Protein AF-A0A0D8XVH2-F1 (afdb_monomer)

Solvent-accessible surface area (backbone atoms only — not comparable to full-atom values): 13616 Å² total; per-residue (Å²): 133,89,81,81,90,78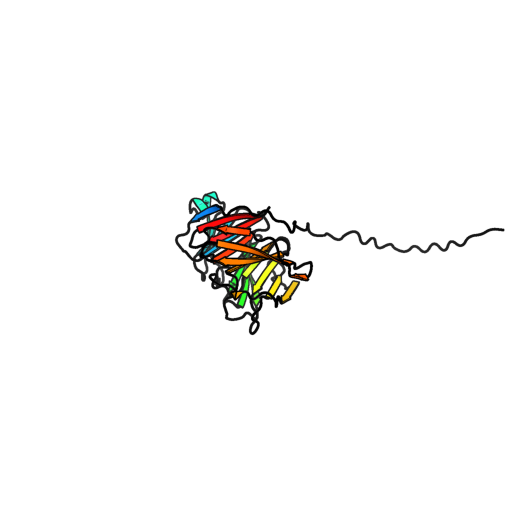,84,85,74,84,72,80,74,76,75,83,69,80,83,70,79,70,84,75,63,68,89,77,62,54,68,51,74,76,40,80,47,32,75,47,95,48,52,42,22,21,40,28,37,50,54,68,29,36,39,31,36,62,42,45,60,44,42,57,35,42,28,15,74,32,62,68,30,38,52,68,69,47,66,76,46,77,45,77,52,99,60,46,34,30,20,17,33,43,31,40,56,90,68,26,42,33,34,20,34,90,37,36,27,43,36,26,37,32,74,86,80,68,49,75,36,77,38,82,57,65,42,24,96,57,56,32,29,40,77,22,67,13,20,34,37,36,39,39,33,78,86,38,33,33,42,36,31,25,36,57,96,50,78,27,34,28,44,33,38,25,43,72,65,74,54,47,78,74,48,75,46,82,41,77,90,39,52,39,69,77,20,29,46,54,43,42,53,69,59,29,37,27,43,27,33,68,47,98,50,24,32,40,39,26,37,43,32,32,70,83,76,72,38,83,45,86,42,75,77,46,76,43,74,82,44,69,56,46,21,21,57,35,42,20,60,77,60,35,34,34,26,30,18,32,62,19,36,31,28,41,25,49,55,87

Sequence (260 aa):
MKGANSSVNTLLRVDISSKTFALRCSIEVMLSDPKPIGIRPNTIGAAMRDGPVYYLTEFNLGYSIIMFPSIRSLNHSEPKSLITLPYPFHGTDNTVYNGTIYYSYSGNTVIAFDMNTGDTKEMQLNASTTPLFNNSNSFVDVQADEHGIWVLYRRQAEEFLTARRVQPFSLKVLSTWSLSAIQPNLFCNALIRCGLLYMVKCDDKKVILSAAYDFYAHKYINGKKTEWEGINDLSNVQYDPRSKIITIFDSGVVYMVSAA

pLDDT: mean 90.04, std 17.71, range [28.58, 98.81]

Structure (mmCIF, N/CA/C/O backbone):
data_AF-A0A0D8XVH2-F1
#
_entry.id   AF-A0A0D8XVH2-F1
#
loop_
_atom_site.group_PDB
_atom_site.id
_atom_site.type_symbol
_atom_site.label_atom_id
_atom_site.label_alt_id
_atom_site.label_comp_id
_atom_site.label_asym_id
_atom_site.label_entity_id
_atom_site.label_seq_id
_atom_site.pdbx_PDB_ins_code
_atom_site.Cartn_x
_atom_site.Cartn_y
_atom_site.Cartn_z
_atom_site.occupancy
_atom_site.B_iso_or_equiv
_atom_site.auth_seq_id
_atom_site.auth_comp_id
_atom_site.auth_asym_id
_atom_site.auth_atom_id
_atom_site.pdbx_PDB_model_num
ATOM 1 N N . MET A 1 1 ? -33.310 -67.688 28.820 1.00 33.81 1 MET A N 1
ATOM 2 C CA . MET A 1 1 ? -32.047 -67.772 28.056 1.00 33.81 1 MET A CA 1
ATOM 3 C C . MET A 1 1 ? -32.181 -66.878 26.837 1.00 33.81 1 MET A C 1
ATOM 5 O O . MET A 1 1 ? -33.190 -67.029 26.175 1.00 33.81 1 MET A O 1
ATOM 9 N N . LYS A 1 2 ? -31.185 -66.001 26.608 1.00 33.91 2 LYS A N 1
ATOM 10 C CA . LYS A 1 2 ? -30.703 -65.430 25.324 1.00 33.91 2 LYS A CA 1
ATOM 11 C C . LYS A 1 2 ? -31.760 -64.871 24.338 1.00 33.91 2 LYS A C 1
ATOM 13 O O . LYS A 1 2 ? -32.648 -65.588 23.928 1.00 33.91 2 LYS A O 1
ATOM 18 N N . GLY A 1 3 ? -31.685 -63.651 23.817 1.00 31.09 3 GLY A N 1
ATOM 19 C CA . GLY A 1 3 ? -30.642 -62.634 23.838 1.00 31.09 3 GLY A CA 1
ATOM 20 C C . GLY A 1 3 ? -30.875 -61.620 22.702 1.00 31.09 3 GLY A C 1
ATOM 21 O O . GLY A 1 3 ? -31.466 -61.963 21.688 1.00 31.09 3 GLY A O 1
ATOM 22 N N . ALA A 1 4 ? -30.371 -60.403 22.922 1.00 34.75 4 ALA A N 1
ATOM 23 C CA . ALA A 1 4 ? -29.875 -59.413 21.957 1.00 34.75 4 ALA A CA 1
ATOM 24 C C . ALA A 1 4 ? -30.785 -58.850 20.836 1.00 34.75 4 ALA A C 1
ATOM 26 O O . ALA A 1 4 ? -30.973 -59.435 19.776 1.00 34.75 4 ALA A O 1
ATOM 27 N N . ASN A 1 5 ? -31.165 -57.586 21.056 1.00 36.50 5 ASN A N 1
ATOM 28 C CA . ASN A 1 5 ? -31.273 -56.511 20.063 1.00 36.50 5 ASN A CA 1
ATOM 29 C C . ASN A 1 5 ? -30.069 -56.453 19.100 1.00 36.50 5 ASN A C 1
ATOM 31 O O . ASN A 1 5 ? -28.929 -56.422 19.565 1.00 36.50 5 ASN A O 1
ATOM 35 N N . SER A 1 6 ? -30.324 -56.226 17.807 1.00 35.50 6 SER A N 1
ATOM 36 C CA . SER A 1 6 ? -29.477 -55.365 16.960 1.00 35.50 6 SER A CA 1
ATOM 37 C C . SER A 1 6 ? -30.234 -54.861 15.722 1.00 35.50 6 SER A C 1
ATOM 39 O O . SER A 1 6 ? -30.127 -55.375 14.613 1.00 35.50 6 SER A O 1
ATOM 41 N N . SER A 1 7 ? -30.996 -53.783 15.900 1.00 37.72 7 SER A N 1
ATOM 42 C CA . SER A 1 7 ? -31.386 -52.897 14.803 1.00 37.72 7 SER A CA 1
ATOM 43 C C . SER A 1 7 ? -30.136 -52.179 14.283 1.00 37.72 7 SER A C 1
ATOM 45 O O . SER A 1 7 ? -29.574 -51.323 14.972 1.00 37.72 7 SER A O 1
ATOM 47 N N . VAL A 1 8 ? -29.681 -52.547 13.085 1.00 36.44 8 VAL A N 1
ATOM 48 C CA . VAL A 1 8 ? -28.595 -51.866 12.371 1.00 36.44 8 VAL A CA 1
ATOM 49 C C . VAL A 1 8 ? -29.118 -50.509 11.909 1.00 36.44 8 VAL A C 1
ATOM 51 O O . VAL A 1 8 ? -29.822 -50.396 10.911 1.00 36.44 8 VAL A O 1
ATOM 54 N N . ASN A 1 9 ? -28.810 -49.478 12.691 1.00 34.16 9 ASN A N 1
ATOM 55 C CA . ASN A 1 9 ? -29.062 -48.089 12.349 1.00 34.16 9 ASN A CA 1
ATOM 56 C C . ASN A 1 9 ? -27.804 -47.571 11.640 1.00 34.16 9 ASN A C 1
ATOM 58 O O . ASN A 1 9 ? -26.819 -47.214 12.289 1.00 34.16 9 ASN A O 1
ATOM 62 N N . THR A 1 10 ? -27.793 -47.602 10.307 1.00 35.59 10 THR A N 1
ATOM 63 C CA . THR A 1 10 ? -26.682 -47.064 9.513 1.00 35.59 10 THR A CA 1
ATOM 64 C C . THR A 1 10 ? -26.774 -45.541 9.521 1.00 35.59 10 THR A C 1
ATOM 66 O O . THR A 1 10 ? -27.298 -44.915 8.604 1.00 35.59 10 THR A O 1
ATOM 69 N N . LEU A 1 11 ? -26.279 -44.938 10.603 1.00 36.41 11 LEU A N 1
ATOM 70 C CA . LEU A 1 11 ? -25.945 -43.522 10.657 1.00 36.41 11 LEU A CA 1
ATOM 71 C C . LEU A 1 11 ? -24.881 -43.256 9.588 1.00 36.41 11 LEU A C 1
ATOM 73 O O . LEU A 1 11 ? -23.729 -43.669 9.732 1.00 36.41 11 LEU A O 1
ATOM 77 N N . LEU A 1 12 ? -25.272 -42.555 8.524 1.00 32.50 12 LEU A N 1
ATOM 78 C CA . LEU A 1 12 ? -24.351 -41.826 7.659 1.00 32.50 12 LEU A CA 1
ATOM 79 C C . LEU A 1 12 ? -23.576 -40.843 8.544 1.00 32.50 12 LEU A C 1
ATOM 81 O O . LEU A 1 12 ? -24.034 -39.738 8.833 1.00 32.50 12 LEU A O 1
ATOM 85 N N . ARG A 1 13 ? -22.402 -41.271 9.016 1.00 31.92 13 ARG A N 1
ATOM 86 C CA . ARG A 1 13 ? -21.381 -40.368 9.531 1.00 31.92 13 ARG A CA 1
ATOM 87 C C . ARG A 1 13 ? -20.936 -39.514 8.35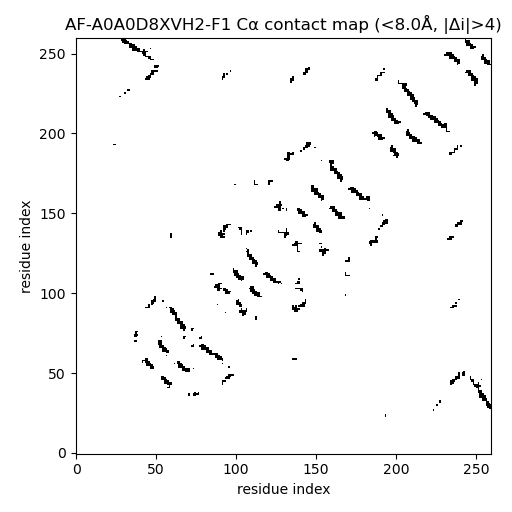5 1.00 31.92 13 ARG A C 1
ATOM 89 O O . ARG A 1 13 ? -20.167 -39.955 7.508 1.00 31.92 13 ARG A O 1
ATOM 96 N N . VAL A 1 14 ? -21.456 -38.295 8.293 1.00 31.58 14 VAL A N 1
ATOM 97 C CA . VAL A 1 14 ? -20.787 -37.223 7.567 1.00 31.58 14 VAL A CA 1
ATOM 98 C C . VAL A 1 14 ? -19.506 -36.957 8.348 1.00 31.58 14 VAL A C 1
ATOM 100 O O . VAL A 1 14 ? -19.521 -36.251 9.354 1.00 31.58 14 VAL A O 1
ATOM 103 N N . ASP A 1 15 ? -18.412 -37.589 7.927 1.00 28.58 15 ASP A N 1
ATOM 104 C CA . ASP A 1 15 ? -17.080 -37.173 8.338 1.00 28.58 15 ASP A CA 1
ATOM 105 C C . ASP A 1 15 ? -16.909 -35.726 7.881 1.00 28.58 15 ASP A C 1
ATOM 107 O O . ASP A 1 15 ? -16.732 -35.430 6.696 1.00 28.58 15 ASP A O 1
ATOM 111 N N . ILE A 1 16 ? -16.976 -34.800 8.837 1.00 37.75 16 ILE A N 1
ATOM 112 C CA . ILE A 1 16 ? -16.500 -33.431 8.662 1.00 37.75 16 ILE A CA 1
ATOM 113 C C . ILE A 1 16 ? -14.969 -33.514 8.663 1.00 37.75 16 ILE A C 1
ATOM 115 O O . ILE A 1 16 ? -14.284 -33.132 9.608 1.00 37.75 16 ILE A O 1
ATOM 119 N N . SER A 1 17 ? -14.430 -34.083 7.588 1.00 32.88 17 SER A N 1
ATOM 120 C CA . SER A 1 17 ? -13.036 -33.954 7.208 1.00 32.88 17 SER A CA 1
ATOM 121 C C . SER A 1 17 ? -12.786 -32.476 6.909 1.00 32.88 17 SER A C 1
ATOM 123 O O . SER A 1 17 ? -13.303 -31.922 5.938 1.00 32.88 17 SER A O 1
ATOM 125 N N . SER A 1 18 ? -12.075 -31.834 7.837 1.00 37.69 18 SER A N 1
ATOM 126 C CA . SER A 1 18 ? -11.263 -30.624 7.681 1.00 37.69 18 SER A CA 1
ATOM 127 C C . SER A 1 18 ? -11.239 -30.044 6.258 1.00 37.69 18 SER A C 1
ATOM 129 O O . SER A 1 18 ? -10.324 -30.308 5.475 1.00 37.69 18 SER A O 1
ATOM 131 N N . LYS A 1 19 ? -12.220 -29.199 5.927 1.00 36.28 19 LYS A N 1
ATOM 132 C CA . LYS A 1 19 ? -12.123 -28.312 4.765 1.00 36.28 19 LYS A CA 1
ATOM 133 C C . LYS A 1 19 ? -11.122 -27.211 5.107 1.00 36.28 19 LYS A C 1
ATOM 135 O O . LYS A 1 19 ? -11.470 -26.221 5.736 1.00 36.28 19 LYS A O 1
ATOM 140 N N . THR A 1 20 ? -9.868 -27.483 4.756 1.00 38.19 20 THR A N 1
ATOM 141 C CA . THR A 1 20 ? -8.828 -26.516 4.385 1.00 38.19 20 THR A CA 1
ATOM 142 C C . THR A 1 20 ? -8.781 -25.262 5.260 1.00 38.19 20 THR A C 1
ATOM 144 O O . THR A 1 20 ? -9.220 -24.182 4.870 1.00 38.19 20 THR A O 1
ATOM 147 N N . PHE A 1 21 ? -8.157 -25.380 6.434 1.00 39.91 21 PHE A N 1
ATOM 148 C CA . PHE A 1 21 ? -7.451 -24.225 6.979 1.00 39.91 21 PHE A CA 1
ATOM 149 C C . PHE A 1 21 ? -6.403 -23.844 5.929 1.00 39.91 21 PHE A C 1
ATOM 151 O O . PHE A 1 21 ? -5.447 -24.591 5.717 1.00 39.91 21 PHE A O 1
ATOM 158 N N . ALA A 1 22 ? -6.600 -22.719 5.236 1.00 46.06 22 ALA A N 1
ATOM 159 C CA . ALA A 1 22 ? -5.488 -22.024 4.599 1.00 46.06 22 ALA A CA 1
ATOM 160 C C . ALA A 1 22 ? -4.351 -21.984 5.628 1.00 46.06 22 ALA A C 1
ATOM 162 O O . ALA A 1 22 ? -4.632 -21.710 6.799 1.00 46.06 22 ALA A O 1
ATOM 163 N N . LEU A 1 23 ? -3.128 -22.363 5.234 1.00 49.25 23 LEU A N 1
ATOM 164 C CA . LEU A 1 23 ? -1.967 -22.365 6.127 1.00 49.25 23 LEU A CA 1
ATOM 165 C C . LEU A 1 23 ? -1.968 -21.043 6.904 1.00 49.25 23 LEU A C 1
ATOM 167 O O . LEU A 1 23 ? -1.702 -19.988 6.329 1.00 49.25 23 LEU A O 1
ATOM 171 N N . ARG A 1 24 ? -2.326 -21.086 8.192 1.00 56.81 24 ARG A N 1
ATOM 172 C CA . ARG A 1 24 ? -2.260 -19.899 9.036 1.00 56.81 24 ARG A CA 1
ATOM 173 C C . ARG A 1 24 ? -0.785 -19.563 9.145 1.00 56.81 24 ARG A C 1
ATOM 175 O O . ARG A 1 24 ? -0.014 -20.376 9.653 1.00 56.81 24 ARG A O 1
ATOM 182 N N . CYS A 1 25 ? -0.385 -18.402 8.641 1.00 67.25 25 CYS A N 1
ATOM 183 C CA . CYS A 1 25 ? 0.941 -17.900 8.952 1.00 67.25 25 CYS A CA 1
ATOM 184 C C . CYS A 1 25 ? 1.059 -17.742 10.467 1.00 67.25 25 CYS A C 1
ATOM 186 O O . CYS A 1 25 ? 0.071 -17.456 11.149 1.00 67.25 25 CYS A O 1
ATOM 188 N N . SER A 1 26 ? 2.272 -17.910 10.985 1.00 67.50 26 SER A N 1
ATOM 189 C CA . SER A 1 26 ? 2.552 -17.588 12.379 1.00 67.50 26 SER A CA 1
ATOM 190 C C . SER A 1 26 ? 2.175 -16.129 12.667 1.00 67.50 26 SER A C 1
ATOM 192 O O . SER A 1 26 ? 2.455 -15.237 11.861 1.00 67.50 26 SER A O 1
ATOM 194 N N . ILE A 1 27 ? 1.532 -15.906 13.819 1.00 64.81 27 ILE A N 1
ATOM 195 C CA . ILE A 1 27 ? 1.267 -14.565 14.369 1.00 64.81 27 ILE A CA 1
ATOM 196 C C . ILE A 1 27 ? 2.598 -13.879 14.708 1.00 64.81 27 ILE A C 1
ATOM 198 O O . ILE A 1 27 ? 2.733 -12.661 14.585 1.00 64.81 27 ILE A O 1
ATOM 202 N N . GLU A 1 28 ? 3.597 -14.669 15.104 1.00 70.88 28 GLU A N 1
ATOM 203 C CA . GLU A 1 28 ? 4.971 -14.208 15.243 1.00 70.88 28 GLU A CA 1
ATOM 204 C C . GLU A 1 28 ? 5.633 -14.186 13.869 1.00 70.88 28 GLU A C 1
ATOM 206 O O . GLU A 1 28 ? 5.817 -15.230 13.242 1.00 70.88 28 GLU A O 1
ATOM 211 N N . VAL A 1 29 ? 5.976 -12.984 13.415 1.00 78.50 29 VAL A N 1
ATOM 212 C CA . VAL A 1 29 ? 6.723 -12.740 12.184 1.00 78.50 29 VAL A CA 1
ATOM 213 C C . VAL A 1 29 ? 8.057 -12.096 12.542 1.00 78.50 29 VAL A C 1
ATOM 215 O O . VAL A 1 29 ? 8.110 -11.162 13.350 1.00 78.50 29 VAL A O 1
ATOM 218 N N . MET A 1 30 ? 9.139 -12.603 11.958 1.00 83.81 30 MET A N 1
ATOM 219 C CA . MET A 1 30 ? 10.455 -11.986 12.058 1.00 83.81 30 MET A CA 1
ATOM 220 C C . MET A 1 30 ? 10.587 -11.007 10.894 1.00 83.81 30 MET A C 1
ATOM 222 O O . MET A 1 30 ? 10.742 -11.395 9.736 1.00 83.81 30 MET A O 1
ATOM 226 N N . LEU A 1 31 ? 10.490 -9.717 11.210 1.00 92.88 31 LEU A N 1
ATOM 227 C CA . LEU A 1 31 ? 10.713 -8.649 10.244 1.00 92.88 31 LEU A CA 1
ATOM 228 C C . LEU A 1 31 ? 12.185 -8.255 10.263 1.00 92.88 31 LEU A C 1
ATOM 230 O O . LEU A 1 31 ? 12.729 -7.974 11.330 1.00 92.88 31 LEU A O 1
ATOM 234 N N . SER A 1 32 ? 12.826 -8.245 9.095 1.00 94.81 32 SER A N 1
ATOM 235 C CA . SER A 1 32 ? 14.196 -7.738 8.977 1.00 94.81 32 SER A CA 1
ATOM 236 C C . SER A 1 32 ? 14.250 -6.214 9.106 1.00 94.81 32 SER A C 1
ATOM 238 O O . SER A 1 32 ? 13.230 -5.532 8.990 1.00 94.81 32 SER A O 1
ATOM 240 N N . ASP A 1 33 ? 15.458 -5.670 9.228 1.00 96.06 33 ASP A N 1
ATOM 241 C CA . ASP A 1 33 ? 15.667 -4.235 9.043 1.00 96.06 33 ASP A CA 1
ATOM 242 C C . ASP A 1 33 ? 15.388 -3.823 7.583 1.00 96.06 33 ASP A C 1
ATOM 244 O O . ASP A 1 33 ? 15.614 -4.634 6.665 1.00 96.06 33 ASP A O 1
ATOM 248 N N . PRO A 1 34 ? 14.911 -2.586 7.339 1.00 96.94 34 PRO A N 1
ATOM 249 C CA . PRO A 1 34 ? 14.711 -2.056 5.999 1.00 96.94 34 PRO A CA 1
ATOM 250 C C . PRO A 1 34 ? 16.036 -1.901 5.265 1.00 96.94 34 PRO A C 1
ATOM 252 O O . PRO A 1 34 ? 16.987 -1.301 5.763 1.00 96.94 34 PRO A O 1
ATOM 255 N N . LYS A 1 35 ? 16.092 -2.415 4.037 1.00 96.94 35 LYS A N 1
ATOM 256 C CA . LYS A 1 35 ? 17.249 -2.266 3.151 1.00 96.94 35 LYS A CA 1
ATOM 257 C C . LYS A 1 35 ? 16.878 -1.364 1.982 1.00 96.94 35 LYS A C 1
ATOM 259 O O . LYS A 1 35 ? 15.908 -1.698 1.303 1.00 96.94 35 LYS A O 1
ATOM 264 N N . PRO A 1 36 ? 17.611 -0.270 1.716 1.00 97.31 36 PRO A N 1
ATOM 265 C CA . PRO A 1 36 ? 17.357 0.554 0.542 1.00 97.31 36 PRO A CA 1
ATOM 266 C C . PRO A 1 36 ? 17.696 -0.236 -0.727 1.00 97.31 36 PRO A C 1
ATOM 268 O O . PRO A 1 36 ? 18.721 -0.916 -0.797 1.00 97.31 36 PRO A O 1
ATOM 271 N N . ILE A 1 37 ? 16.820 -0.163 -1.727 1.00 97.19 37 ILE A N 1
ATOM 272 C CA . ILE A 1 37 ? 16.925 -0.923 -2.983 1.00 97.19 37 ILE A CA 1
ATOM 273 C C . ILE A 1 37 ? 16.771 -0.069 -4.241 1.00 97.19 37 ILE A C 1
ATOM 275 O O . ILE A 1 37 ? 16.906 -0.582 -5.351 1.00 97.19 37 ILE A O 1
ATOM 279 N N . GLY A 1 38 ? 16.470 1.215 -4.082 1.00 96.44 38 GLY A N 1
ATOM 280 C CA . GLY A 1 38 ? 16.334 2.151 -5.184 1.00 96.44 38 GLY A CA 1
ATOM 281 C C . GLY A 1 38 ? 16.090 3.564 -4.680 1.00 96.44 38 GLY A C 1
ATOM 282 O O . GLY A 1 38 ? 15.607 3.761 -3.565 1.00 96.44 38 GLY A O 1
ATOM 283 N N . ILE A 1 39 ? 16.429 4.536 -5.520 1.00 96.56 39 ILE A N 1
ATOM 284 C CA . ILE A 1 39 ? 16.198 5.958 -5.275 1.00 96.56 39 ILE A CA 1
ATOM 285 C C . ILE A 1 39 ? 15.407 6.504 -6.458 1.00 96.56 39 ILE A C 1
ATOM 287 O O . ILE A 1 39 ? 15.707 6.207 -7.616 1.00 96.56 39 ILE A O 1
ATOM 291 N N . ARG A 1 40 ? 14.382 7.294 -6.158 1.00 96.12 40 ARG A N 1
ATOM 292 C CA . ARG A 1 40 ? 13.531 7.996 -7.109 1.00 96.12 40 ARG A CA 1
ATOM 293 C C . ARG A 1 40 ? 13.701 9.503 -6.935 1.00 96.12 40 ARG A C 1
ATOM 295 O O . ARG A 1 40 ? 13.891 9.967 -5.815 1.00 96.12 40 ARG A O 1
ATOM 302 N N . PRO A 1 41 ? 13.622 10.277 -8.029 1.00 94.25 41 PRO A N 1
ATOM 303 C CA . PRO A 1 41 ? 13.742 11.731 -7.962 1.00 94.25 41 PRO A CA 1
ATOM 304 C C . PRO A 1 41 ? 12.550 12.389 -7.253 1.00 94.25 41 PRO A C 1
ATOM 306 O O . PRO A 1 41 ? 12.681 13.493 -6.734 1.00 94.25 41 PRO A O 1
ATOM 309 N N . ASN A 1 42 ? 11.388 11.733 -7.247 1.00 95.00 42 ASN A N 1
ATOM 310 C CA . ASN A 1 42 ? 10.195 12.225 -6.577 1.00 95.00 42 ASN A CA 1
ATOM 311 C C . ASN A 1 42 ? 10.138 11.732 -5.131 1.00 95.00 42 ASN A C 1
ATOM 313 O O . ASN A 1 42 ? 10.286 10.536 -4.882 1.00 95.00 42 ASN A O 1
ATOM 317 N N . THR A 1 43 ? 9.881 12.644 -4.197 1.00 94.62 43 THR A N 1
ATOM 318 C CA . THR A 1 43 ? 9.795 12.338 -2.766 1.00 94.62 43 THR A CA 1
ATOM 319 C C . THR A 1 43 ? 8.462 11.710 -2.363 1.00 94.62 43 THR A C 1
ATOM 321 O O . THR A 1 43 ? 8.391 11.067 -1.321 1.00 94.62 43 THR A O 1
ATOM 324 N N . ILE A 1 44 ? 7.423 11.844 -3.192 1.00 94.94 44 ILE A N 1
ATOM 325 C CA . ILE A 1 44 ? 6.099 11.259 -2.972 1.00 94.94 44 ILE A CA 1
ATOM 326 C C . ILE A 1 44 ? 5.855 10.193 -4.034 1.00 94.94 44 ILE A C 1
ATOM 328 O O . ILE A 1 44 ? 5.995 10.446 -5.234 1.00 94.94 44 ILE A O 1
ATOM 332 N N . GLY A 1 45 ? 5.453 9.005 -3.601 1.00 96.25 45 GLY A N 1
ATOM 333 C CA . GLY A 1 45 ? 5.166 7.904 -4.504 1.00 96.25 45 GLY A CA 1
ATOM 334 C C . GLY A 1 45 ? 4.766 6.641 -3.765 1.00 96.25 45 GLY A C 1
ATOM 335 O O . GLY A 1 45 ? 4.521 6.643 -2.561 1.00 96.25 45 GLY A O 1
ATOM 336 N N . ALA A 1 46 ? 4.696 5.551 -4.511 1.00 97.50 46 ALA A N 1
ATOM 337 C CA . ALA A 1 46 ? 4.416 4.231 -3.975 1.00 97.50 46 ALA A CA 1
ATOM 338 C C . ALA A 1 46 ? 5.360 3.211 -4.589 1.00 97.50 46 ALA A C 1
ATOM 340 O O . ALA A 1 46 ? 5.781 3.359 -5.738 1.00 97.50 46 ALA A O 1
ATOM 341 N N . ALA A 1 47 ? 5.657 2.151 -3.844 1.00 97.56 47 ALA A N 1
ATOM 342 C CA . ALA A 1 47 ? 6.404 1.013 -4.348 1.00 97.56 47 ALA A CA 1
ATOM 343 C C . ALA A 1 47 ? 5.661 -0.273 -3.988 1.00 97.56 47 ALA A C 1
ATOM 345 O O . ALA A 1 47 ? 5.644 -0.722 -2.846 1.00 97.56 47 ALA A O 1
ATOM 346 N N . MET A 1 48 ? 5.055 -0.871 -5.005 1.00 97.44 48 MET A N 1
ATOM 347 C CA . MET A 1 48 ? 4.277 -2.100 -4.924 1.00 97.44 48 MET A CA 1
ATOM 348 C C . MET A 1 48 ? 5.061 -3.256 -5.542 1.00 97.44 48 MET A C 1
ATOM 350 O O . MET A 1 48 ? 6.011 -3.054 -6.310 1.00 97.44 48 MET A O 1
ATOM 354 N N . ARG A 1 49 ? 4.646 -4.488 -5.245 1.00 96.94 49 ARG A N 1
ATOM 355 C CA . ARG A 1 49 ? 5.341 -5.693 -5.696 1.00 96.94 49 ARG A CA 1
ATOM 356 C C . ARG A 1 49 ? 4.360 -6.819 -5.998 1.00 96.94 49 ARG A C 1
ATOM 358 O O . ARG A 1 49 ? 3.402 -7.007 -5.266 1.00 96.94 49 ARG A O 1
ATOM 365 N N . ASP A 1 50 ? 4.649 -7.582 -7.049 1.00 97.06 50 ASP A N 1
ATOM 366 C CA . ASP A 1 50 ? 3.945 -8.828 -7.381 1.00 97.06 50 ASP A CA 1
ATOM 367 C C . ASP A 1 50 ? 4.994 -9.893 -7.725 1.00 97.06 50 ASP A C 1
ATOM 369 O O . ASP A 1 50 ? 5.534 -9.943 -8.838 1.00 97.06 50 ASP A O 1
ATOM 373 N N . GLY A 1 51 ? 5.370 -10.704 -6.732 1.00 96.06 51 GLY A N 1
ATOM 374 C CA . GLY A 1 51 ? 6.482 -11.641 -6.868 1.00 96.06 51 GLY A CA 1
ATOM 375 C C . GLY A 1 51 ? 7.817 -10.900 -7.037 1.00 96.06 51 GLY A C 1
ATOM 376 O O . GLY A 1 51 ? 8.184 -10.136 -6.154 1.00 96.06 51 GLY A O 1
ATOM 377 N N . PRO A 1 52 ? 8.605 -11.119 -8.109 1.00 95.69 52 PRO A N 1
ATOM 378 C CA . PRO A 1 52 ? 9.904 -10.461 -8.287 1.00 95.69 52 PRO A CA 1
ATOM 379 C C . PRO A 1 52 ? 9.824 -9.020 -8.822 1.00 95.69 52 PRO A C 1
ATOM 381 O O . PRO A 1 52 ? 10.814 -8.288 -8.713 1.00 95.69 52 PRO A O 1
ATOM 384 N N . VAL A 1 53 ? 8.679 -8.624 -9.386 1.00 98.00 53 VAL A N 1
ATOM 385 C CA . VAL A 1 53 ? 8.492 -7.374 -10.139 1.00 98.00 53 VAL A CA 1
ATOM 386 C C . VAL A 1 53 ? 8.079 -6.241 -9.205 1.00 98.00 53 VAL A C 1
ATOM 388 O O . VAL A 1 53 ? 7.227 -6.438 -8.341 1.00 98.00 53 VAL A O 1
ATOM 391 N N . TYR A 1 54 ? 8.662 -5.060 -9.399 1.00 98.31 54 TYR A N 1
ATOM 392 C CA . TYR A 1 54 ? 8.291 -3.831 -8.703 1.00 98.31 54 TYR A CA 1
ATOM 393 C C . TYR A 1 54 ? 7.478 -2.912 -9.613 1.00 98.31 54 TYR A C 1
ATOM 395 O O . TYR A 1 54 ? 7.780 -2.774 -10.801 1.00 98.31 54 TYR A O 1
ATOM 403 N N . TYR A 1 55 ? 6.489 -2.251 -9.026 1.00 98.44 55 TYR A N 1
ATOM 404 C CA . TYR A 1 55 ? 5.614 -1.287 -9.681 1.00 98.44 55 TYR A CA 1
ATOM 405 C C . TYR A 1 55 ? 5.632 -0.010 -8.862 1.00 98.44 55 TYR A C 1
ATOM 407 O O . TYR A 1 55 ? 5.269 -0.026 -7.687 1.00 98.44 55 TYR A O 1
ATOM 415 N N . LEU A 1 56 ? 6.095 1.079 -9.459 1.00 98.25 56 LEU A N 1
ATOM 416 C CA . LEU A 1 56 ? 6.247 2.348 -8.765 1.00 98.25 56 LEU A CA 1
ATOM 417 C C . LEU A 1 56 ? 5.299 3.389 -9.343 1.00 98.25 56 LEU A C 1
ATOM 419 O O . LEU A 1 56 ? 5.180 3.506 -10.563 1.00 98.25 56 LEU A O 1
ATOM 423 N N . THR A 1 57 ? 4.681 4.176 -8.472 1.00 97.44 57 THR A N 1
ATOM 424 C CA . THR A 1 57 ? 4.096 5.462 -8.855 1.00 97.44 57 THR A CA 1
ATOM 425 C C . THR A 1 57 ? 5.024 6.579 -8.408 1.00 97.44 57 THR A C 1
ATOM 427 O O . THR A 1 57 ? 5.671 6.494 -7.365 1.00 97.44 57 THR A O 1
ATOM 430 N N . GLU A 1 58 ? 5.076 7.639 -9.201 1.00 94.38 58 GLU A N 1
ATOM 431 C CA . GLU A 1 58 ? 5.589 8.931 -8.758 1.00 94.38 58 GLU A CA 1
ATOM 432 C C . GLU A 1 58 ? 4.385 9.851 -8.550 1.00 94.38 58 GLU A C 1
ATOM 434 O O . GLU A 1 58 ? 3.393 9.732 -9.275 1.00 94.38 58 GLU A O 1
ATOM 439 N N . PHE A 1 59 ? 4.476 10.758 -7.576 1.00 95.06 59 PHE A N 1
ATOM 440 C CA . PHE A 1 59 ? 3.373 11.594 -7.096 1.00 95.06 59 PHE A CA 1
ATOM 441 C C . PHE A 1 59 ? 2.255 10.799 -6.388 1.00 95.06 59 PHE A C 1
ATOM 443 O O . PHE A 1 59 ? 2.276 9.573 -6.283 1.00 95.06 59 PHE A O 1
ATOM 450 N N . ASN A 1 60 ? 1.264 11.531 -5.876 1.00 94.62 60 ASN A N 1
ATOM 451 C CA . ASN A 1 60 ? 0.043 11.010 -5.247 1.00 94.62 60 ASN A CA 1
ATOM 452 C C . ASN A 1 60 ? -1.193 11.121 -6.167 1.00 94.62 60 ASN A C 1
ATOM 454 O O . ASN A 1 60 ? -2.310 10.871 -5.725 1.00 94.62 60 ASN A O 1
ATOM 458 N N . LEU A 1 61 ? -1.015 11.527 -7.426 1.00 96.94 61 LEU A N 1
ATOM 459 C CA . LEU A 1 61 ? -2.073 11.603 -8.430 1.00 96.94 61 LEU A CA 1
ATOM 460 C C . LEU A 1 61 ? -1.459 11.413 -9.817 1.00 96.94 61 LEU A C 1
ATOM 462 O O . LEU A 1 61 ? -0.550 12.154 -10.194 1.00 96.94 61 LEU A O 1
ATOM 466 N N . GLY A 1 62 ? -1.951 10.453 -10.597 1.00 97.06 62 GLY A N 1
ATOM 467 C CA . GLY A 1 62 ? -1.40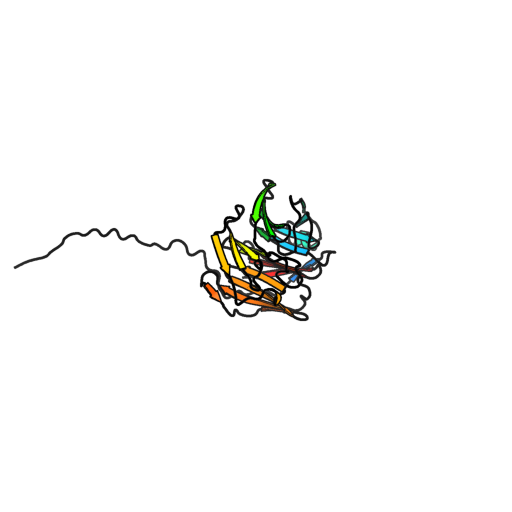9 10.226 -11.936 1.00 97.06 62 GLY A CA 1
ATOM 468 C C . GLY A 1 62 ? -1.968 9.006 -12.651 1.00 97.06 62 GLY A C 1
ATOM 469 O O . GLY A 1 62 ? -2.747 8.242 -12.098 1.00 97.06 62 GLY A O 1
ATOM 470 N N . TYR A 1 63 ? -1.555 8.829 -13.905 1.00 98.06 63 TYR A N 1
ATOM 471 C CA . TYR A 1 63 ? -1.975 7.712 -14.763 1.00 98.06 63 TYR A CA 1
ATOM 472 C C . TYR A 1 63 ? -0.892 6.647 -14.938 1.00 98.06 63 TYR A C 1
ATOM 474 O O . TYR A 1 63 ? -1.137 5.629 -15.572 1.00 98.06 63 TYR A O 1
ATOM 482 N N . SER A 1 64 ? 0.317 6.887 -14.443 1.00 97.56 64 SER A N 1
ATOM 483 C CA . SER A 1 64 ? 1.491 6.135 -14.876 1.00 97.56 64 SER A CA 1
ATOM 484 C C . SER A 1 64 ? 2.059 5.277 -13.757 1.00 97.56 64 SER A C 1
ATOM 486 O O . SER A 1 64 ? 2.302 5.768 -12.656 1.00 97.56 64 SER A O 1
ATOM 488 N N . ILE A 1 65 ? 2.335 4.012 -14.073 1.00 98.25 65 ILE A N 1
ATOM 489 C CA . ILE A 1 65 ? 3.052 3.079 -13.202 1.00 98.25 65 ILE A CA 1
ATOM 490 C C . ILE A 1 65 ? 4.312 2.597 -13.913 1.00 98.25 65 ILE A C 1
ATOM 492 O O . ILE A 1 65 ? 4.266 2.096 -15.036 1.00 98.25 65 ILE A O 1
ATOM 496 N N . ILE A 1 66 ? 5.452 2.739 -13.250 1.00 98.31 66 ILE A N 1
ATOM 497 C CA . ILE A 1 66 ? 6.761 2.345 -13.761 1.00 98.31 66 ILE A CA 1
ATOM 498 C C . ILE A 1 66 ? 7.049 0.909 -13.314 1.00 98.31 66 ILE A C 1
ATOM 500 O O . ILE A 1 66 ? 7.101 0.627 -12.117 1.00 98.31 66 ILE A O 1
ATOM 504 N N . MET A 1 67 ? 7.255 -0.003 -14.265 1.00 98.44 67 MET A N 1
ATOM 505 C CA . MET A 1 67 ? 7.537 -1.413 -13.988 1.00 98.44 67 MET A CA 1
ATOM 506 C C . MET A 1 67 ? 9.044 -1.698 -14.030 1.00 98.44 67 MET A C 1
ATOM 508 O O . MET A 1 67 ? 9.699 -1.494 -15.057 1.00 98.44 67 MET A O 1
ATOM 512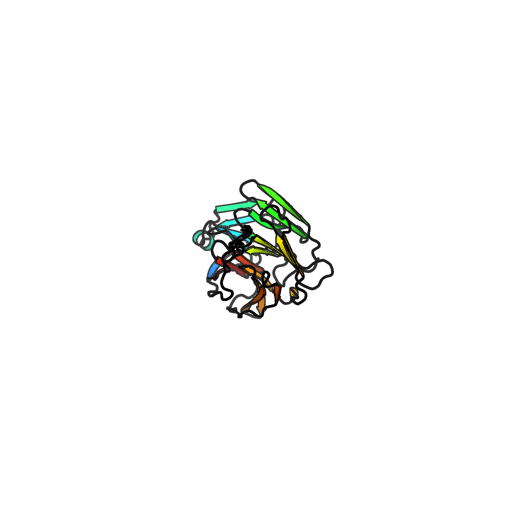 N N . PHE A 1 68 ? 9.567 -2.296 -12.958 1.00 98.50 68 PHE A N 1
ATOM 513 C CA . PHE A 1 68 ? 10.925 -2.837 -12.883 1.00 98.50 68 PHE A CA 1
ATOM 514 C C . PHE A 1 68 ? 10.877 -4.359 -12.689 1.00 98.50 68 PHE A C 1
ATOM 516 O O . PHE A 1 68 ? 10.338 -4.834 -11.690 1.00 98.50 68 PHE A O 1
ATOM 523 N N . PRO A 1 69 ? 11.459 -5.162 -13.596 1.00 97.62 69 PRO A N 1
ATOM 524 C CA . PRO A 1 69 ? 11.343 -6.621 -13.551 1.00 97.62 69 PRO A CA 1
ATOM 525 C C . PRO A 1 69 ? 12.107 -7.270 -12.387 1.00 97.62 69 PRO A C 1
ATOM 527 O O . PRO A 1 69 ? 11.898 -8.446 -12.099 1.00 97.62 69 PRO A O 1
ATOM 530 N N . SER A 1 70 ? 13.023 -6.540 -11.747 1.00 96.50 70 SER A N 1
ATOM 531 C CA . SER A 1 70 ? 13.872 -7.042 -10.668 1.00 96.50 70 SER A CA 1
ATOM 532 C C . SER A 1 70 ? 14.379 -5.924 -9.752 1.00 96.50 70 SER A C 1
ATOM 534 O O . SER A 1 70 ? 14.342 -4.740 -10.093 1.00 96.50 70 SER A O 1
ATOM 536 N N . ILE A 1 71 ? 14.957 -6.318 -8.616 1.00 96.06 71 ILE A N 1
ATOM 537 C CA . ILE A 1 71 ? 15.689 -5.401 -7.734 1.00 96.06 71 ILE A CA 1
ATOM 538 C C . ILE A 1 71 ? 16.885 -4.750 -8.442 1.00 96.06 71 ILE A C 1
ATOM 540 O O . ILE A 1 71 ? 17.133 -3.566 -8.257 1.00 96.06 71 ILE A O 1
ATOM 544 N N . ARG A 1 72 ? 17.593 -5.491 -9.308 1.00 97.06 72 ARG A N 1
ATOM 545 C CA . ARG A 1 72 ? 18.743 -4.970 -10.062 1.00 97.06 72 ARG A CA 1
ATOM 546 C C . ARG A 1 72 ? 18.320 -3.823 -10.976 1.00 97.06 72 ARG A C 1
ATOM 548 O O . ARG A 1 72 ? 18.939 -2.769 -10.940 1.00 97.06 72 ARG A O 1
ATOM 555 N N . SER A 1 73 ? 17.249 -4.023 -11.743 1.00 97.69 73 SER A N 1
ATOM 556 C CA . SER A 1 73 ? 16.700 -2.982 -12.619 1.00 97.69 73 SER A CA 1
ATOM 557 C C . SER A 1 73 ? 16.204 -1.767 -11.835 1.00 97.69 73 SER A C 1
ATOM 559 O O . SER A 1 73 ? 16.400 -0.646 -12.283 1.00 97.69 73 SER A O 1
ATOM 561 N N . LEU A 1 74 ? 15.595 -1.966 -10.658 1.00 97.12 74 LEU A N 1
ATOM 562 C CA . LEU A 1 74 ? 15.157 -0.854 -9.811 1.00 97.12 74 LEU A CA 1
ATOM 563 C C . LEU A 1 74 ? 16.353 -0.053 -9.278 1.00 97.12 74 LEU A C 1
ATOM 565 O O . LEU A 1 74 ? 16.376 1.167 -9.410 1.00 97.12 74 LEU A O 1
ATOM 569 N N . ASN A 1 75 ? 17.364 -0.740 -8.746 1.00 96.50 75 ASN A N 1
ATOM 570 C CA . ASN A 1 75 ? 18.570 -0.116 -8.205 1.00 96.50 75 ASN A CA 1
ATOM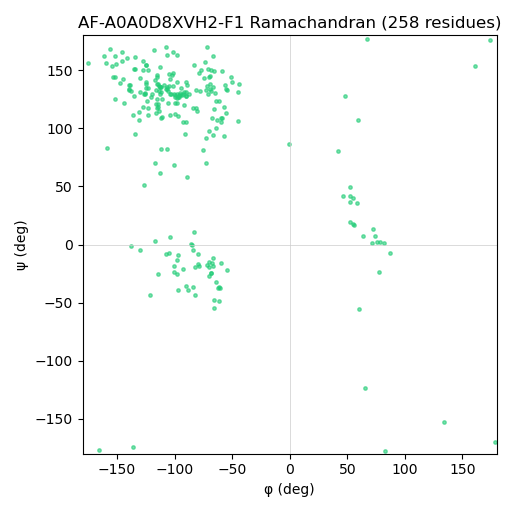 571 C C . ASN A 1 75 ? 19.339 0.674 -9.282 1.00 96.50 75 ASN A C 1
ATOM 573 O O . ASN A 1 75 ? 19.849 1.758 -9.027 1.00 96.50 75 ASN A O 1
ATOM 577 N N . HIS A 1 76 ? 19.358 0.171 -10.518 1.00 96.31 76 HIS A N 1
ATOM 578 C CA . HIS A 1 76 ? 20.002 0.835 -11.655 1.00 96.31 76 HIS A CA 1
ATOM 579 C C . HIS A 1 76 ? 19.102 1.864 -12.359 1.00 96.31 76 HIS A C 1
ATOM 581 O O . HIS A 1 76 ? 19.532 2.485 -13.326 1.00 96.31 76 HIS A O 1
ATOM 587 N N . SER A 1 77 ? 17.864 2.071 -11.892 1.00 95.62 77 SER A N 1
ATOM 588 C CA . SER A 1 77 ? 16.875 2.941 -12.547 1.00 95.62 77 SER A CA 1
ATOM 589 C C . SER A 1 77 ? 16.609 2.589 -14.022 1.00 95.62 77 SER A C 1
ATOM 591 O O . SER A 1 77 ? 16.402 3.470 -14.851 1.00 95.62 77 SER A O 1
ATOM 593 N N . GLU A 1 78 ? 16.551 1.294 -14.339 1.00 96.94 78 GLU A N 1
ATOM 594 C CA . GLU A 1 78 ? 16.298 0.741 -15.676 1.00 96.94 78 GLU A CA 1
ATOM 595 C C . GLU A 1 78 ? 14.874 0.146 -15.761 1.00 96.94 78 GLU A C 1
ATOM 597 O O . GLU A 1 78 ? 14.687 -1.061 -15.566 1.00 96.94 78 GLU A O 1
ATOM 602 N N . PRO A 1 79 ? 13.825 0.956 -16.001 1.00 97.12 79 PRO A N 1
ATOM 603 C CA . PRO A 1 79 ? 12.466 0.438 -16.108 1.00 97.12 79 PRO A CA 1
ATOM 604 C C . PRO A 1 79 ? 12.292 -0.396 -17.380 1.00 97.12 79 PRO A C 1
ATOM 606 O O . PRO A 1 79 ? 12.836 -0.075 -18.434 1.00 97.12 79 PRO A O 1
ATOM 609 N N . LYS A 1 80 ? 11.477 -1.453 -17.299 1.00 97.75 80 LYS A N 1
ATOM 610 C CA . LYS A 1 80 ? 11.122 -2.271 -18.469 1.00 97.75 80 LYS A CA 1
ATOM 611 C C . LYS A 1 80 ? 9.957 -1.677 -19.253 1.00 97.75 80 LYS A C 1
ATOM 613 O O . LYS A 1 80 ? 9.918 -1.810 -20.471 1.00 97.75 80 LYS A O 1
ATOM 618 N N . SER A 1 81 ? 8.985 -1.091 -18.557 1.00 96.56 81 SER A N 1
ATOM 619 C CA . SER A 1 81 ? 7.772 -0.554 -19.172 1.00 96.56 81 SER A CA 1
ATOM 620 C C . SER A 1 81 ? 7.172 0.563 -18.329 1.00 96.56 81 SER A C 1
ATOM 622 O O . SER A 1 81 ? 7.320 0.576 -17.106 1.00 96.56 81 SER A O 1
ATOM 624 N N . LEU A 1 82 ? 6.440 1.452 -18.996 1.00 97.44 82 LEU A N 1
ATOM 625 C CA . LEU A 1 82 ? 5.510 2.390 -18.382 1.00 97.44 82 LEU A CA 1
ATOM 626 C C . LEU A 1 82 ? 4.089 1.898 -18.668 1.00 97.44 82 LEU A C 1
ATOM 628 O O . LEU A 1 82 ? 3.727 1.703 -19.825 1.00 97.44 82 LEU A O 1
ATOM 632 N N . ILE A 1 83 ? 3.310 1.649 -17.625 1.00 98.12 83 ILE A N 1
ATOM 633 C CA . ILE A 1 83 ? 1.913 1.226 -17.722 1.00 98.12 83 ILE A CA 1
ATOM 634 C C . ILE A 1 83 ? 1.039 2.469 -17.581 1.00 98.12 83 ILE A C 1
ATOM 636 O O . ILE A 1 83 ? 1.203 3.225 -16.623 1.00 98.12 83 ILE A O 1
ATOM 640 N N . THR A 1 84 ? 0.110 2.666 -18.515 1.00 98.25 84 THR A N 1
ATOM 641 C CA . THR A 1 84 ? -0.891 3.738 -18.458 1.00 98.25 84 THR A CA 1
ATOM 642 C C . THR A 1 84 ? -2.213 3.178 -17.950 1.00 98.25 84 THR A C 1
ATOM 644 O O . THR A 1 84 ? -2.767 2.252 -18.537 1.00 98.25 84 THR A O 1
ATOM 647 N N . LEU A 1 85 ? -2.706 3.739 -16.851 1.00 98.50 85 LEU A N 1
ATOM 648 C CA . LEU A 1 85 ? -3.982 3.400 -16.240 1.00 98.50 85 LEU A CA 1
ATOM 649 C C . LEU A 1 85 ? -5.153 4.020 -17.018 1.00 98.50 85 LEU A C 1
ATOM 651 O O . LEU A 1 85 ? -5.005 5.111 -17.571 1.00 98.50 85 LEU A O 1
ATOM 655 N N . PRO A 1 86 ? -6.338 3.387 -17.010 1.00 97.88 86 PRO A N 1
ATOM 656 C CA . PRO A 1 86 ? -7.542 3.951 -17.625 1.00 97.88 86 PRO A CA 1
ATOM 657 C C . PRO A 1 86 ? -8.087 5.170 -16.860 1.00 97.88 86 PRO A C 1
ATOM 659 O O . PRO A 1 86 ? -8.695 6.057 -17.454 1.00 97.88 86 PRO A O 1
ATOM 662 N N . TYR A 1 87 ? -7.832 5.234 -15.551 1.00 97.94 87 TYR A N 1
ATOM 663 C CA . TYR A 1 87 ? -8.221 6.331 -14.662 1.00 97.94 87 TYR A CA 1
ATOM 664 C C . TYR A 1 87 ? -7.045 6.723 -13.768 1.00 97.94 87 TYR A C 1
ATOM 666 O O . TYR A 1 87 ? -6.241 5.848 -13.437 1.00 97.94 87 TYR A O 1
ATOM 674 N N . PRO A 1 88 ? -6.947 7.986 -13.325 1.00 98.00 88 PRO A N 1
ATOM 675 C CA . PRO A 1 88 ? -5.848 8.401 -12.476 1.00 98.00 88 PRO A CA 1
ATOM 676 C C . PRO A 1 88 ? -6.003 7.819 -11.068 1.00 98.00 88 PRO A C 1
ATOM 678 O O . PRO A 1 88 ? -7.091 7.864 -10.490 1.00 98.00 88 PRO A O 1
ATOM 681 N N . PHE A 1 89 ? -4.914 7.310 -10.497 1.00 98.19 89 PHE A N 1
ATOM 682 C CA . PHE A 1 89 ? -4.891 6.931 -9.087 1.00 98.19 89 PHE A CA 1
ATOM 683 C C . PHE A 1 89 ? -4.921 8.171 -8.193 1.00 98.19 89 PHE A C 1
ATOM 685 O O . PHE A 1 89 ? -4.404 9.213 -8.580 1.00 98.19 89 PHE A O 1
ATOM 692 N N . HIS A 1 90 ? -5.483 8.055 -6.992 1.00 97.62 90 HIS A N 1
ATOM 693 C CA . HIS A 1 90 ? -5.483 9.085 -5.959 1.00 97.62 90 HIS A CA 1
ATOM 694 C C . HIS A 1 90 ? -4.875 8.540 -4.664 1.00 97.62 90 HIS A C 1
ATOM 696 O O . HIS A 1 90 ? -5.400 7.600 -4.070 1.00 97.62 90 HIS A O 1
ATOM 702 N N . GLY A 1 91 ? -3.839 9.208 -4.168 1.00 97.06 91 GLY A N 1
ATOM 703 C CA . GLY A 1 91 ? -3.020 8.741 -3.058 1.00 97.06 91 GLY A CA 1
ATOM 704 C C . GLY A 1 91 ? -1.939 7.761 -3.509 1.00 97.06 91 GLY A C 1
ATOM 705 O O . GLY A 1 91 ? -1.763 7.470 -4.694 1.00 97.06 91 GLY A O 1
ATOM 706 N N . THR A 1 92 ? -1.194 7.262 -2.537 1.00 97.38 92 THR A N 1
ATOM 707 C CA . THR A 1 92 ? -0.052 6.360 -2.731 1.00 97.38 92 THR A CA 1
ATOM 708 C C . THR A 1 92 ? -0.357 4.925 -2.298 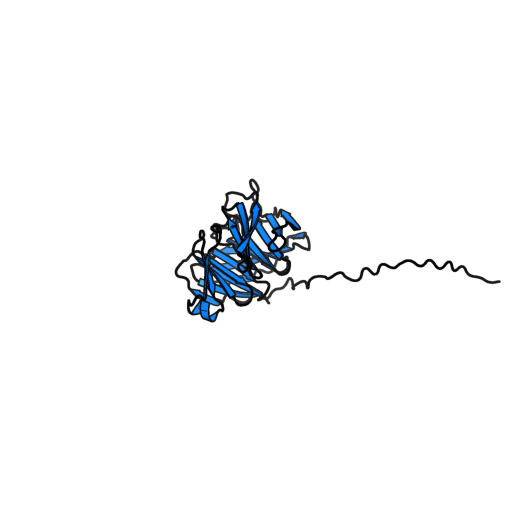1.00 97.38 92 THR A C 1
ATOM 710 O O . THR A 1 92 ? 0.421 4.022 -2.584 1.00 97.38 92 THR A O 1
ATOM 713 N N . ASP A 1 93 ? -1.502 4.668 -1.664 1.00 97.81 93 ASP A N 1
ATOM 714 C CA . ASP A 1 93 ? -1.834 3.365 -1.070 1.00 97.81 93 ASP A CA 1
ATOM 715 C C . ASP A 1 93 ? -2.539 2.422 -2.064 1.00 97.81 93 ASP A C 1
ATOM 717 O O . ASP A 1 93 ? -3.665 1.957 -1.874 1.00 97.81 93 ASP A O 1
ATOM 721 N N . ASN A 1 94 ? -1.842 2.175 -3.173 1.00 97.19 94 ASN A N 1
ATOM 722 C CA . ASN A 1 94 ? -2.235 1.258 -4.240 1.00 97.19 94 ASN A CA 1
ATOM 723 C C . ASN A 1 94 ? -1.534 -0.100 -4.060 1.00 97.19 94 ASN A C 1
ATOM 725 O O . ASN A 1 94 ? -0.508 -0.183 -3.385 1.00 97.19 94 ASN A O 1
ATOM 729 N N . THR A 1 95 ? -2.021 -1.153 -4.724 1.00 97.88 95 THR A N 1
ATOM 730 C CA . THR A 1 95 ? -1.373 -2.476 -4.697 1.00 97.88 95 THR A CA 1
ATOM 731 C C . THR A 1 95 ? -1.413 -3.186 -6.047 1.00 97.88 95 THR A C 1
ATOM 733 O O . THR A 1 95 ? -2.229 -2.874 -6.916 1.00 97.88 95 THR A O 1
ATOM 736 N N . VAL A 1 96 ? -0.538 -4.173 -6.233 1.00 98.25 96 VAL A N 1
ATOM 737 C CA . VAL A 1 96 ? -0.529 -5.043 -7.415 1.00 98.25 96 VAL A CA 1
ATOM 738 C C . VAL A 1 96 ? -0.575 -6.484 -6.947 1.00 98.25 96 VAL A C 1
ATOM 740 O O . VAL A 1 96 ? 0.223 -6.898 -6.114 1.00 98.25 96 VAL A O 1
ATOM 743 N N . TYR A 1 97 ? -1.500 -7.262 -7.498 1.00 97.69 97 TYR A N 1
ATOM 744 C CA . TYR A 1 97 ? -1.633 -8.670 -7.160 1.00 97.69 97 TYR A CA 1
ATOM 745 C C . TYR A 1 97 ? -2.024 -9.480 -8.387 1.00 97.69 97 TYR A C 1
ATOM 747 O O . TYR A 1 97 ? -3.067 -9.239 -9.000 1.00 97.69 97 TYR A O 1
ATOM 755 N N . ASN A 1 98 ? -1.186 -10.464 -8.716 1.00 96.19 98 ASN A N 1
ATOM 756 C CA . ASN A 1 98 ? -1.407 -11.419 -9.796 1.00 96.19 98 ASN A CA 1
ATOM 757 C C . ASN A 1 98 ? -1.732 -10.752 -11.146 1.00 96.19 98 ASN A C 1
ATOM 759 O O . ASN A 1 98 ? -2.717 -11.088 -11.800 1.00 96.19 98 ASN A O 1
ATOM 763 N N . GLY A 1 99 ? -0.918 -9.773 -11.546 1.00 96.88 99 GLY A N 1
ATOM 764 C CA . GLY A 1 99 ? -1.087 -9.059 -12.816 1.00 96.88 99 GLY A CA 1
ATOM 765 C C . GLY A 1 99 ? -2.226 -8.029 -12.858 1.00 96.88 99 GLY A C 1
ATOM 766 O O . GLY A 1 99 ? -2.430 -7.400 -13.894 1.00 96.88 99 GLY A O 1
ATOM 767 N N . THR A 1 100 ? -2.950 -7.821 -11.755 1.00 98.56 100 THR A N 1
ATOM 768 C CA . THR A 1 100 ? -3.975 -6.775 -11.625 1.00 98.56 100 THR A CA 1
ATOM 769 C C . THR A 1 100 ? -3.472 -5.648 -10.728 1.00 98.56 100 THR A C 1
ATOM 771 O O . THR A 1 100 ? -2.947 -5.904 -9.643 1.00 98.56 100 THR A O 1
ATOM 774 N N . ILE A 1 101 ? -3.657 -4.404 -11.163 1.00 98.69 101 ILE A N 1
ATOM 775 C CA . ILE A 1 101 ? -3.386 -3.199 -10.376 1.00 98.69 101 ILE A CA 1
ATOM 776 C C . ILE A 1 101 ? -4.678 -2.783 -9.681 1.00 98.69 101 ILE A C 1
ATOM 778 O O . ILE A 1 101 ? -5.712 -2.636 -10.334 1.00 98.69 101 ILE A O 1
ATOM 782 N N . TYR A 1 102 ? -4.611 -2.571 -8.372 1.00 98.81 102 TYR A N 1
ATOM 783 C CA . TYR A 1 102 ? -5.724 -2.091 -7.571 1.00 98.81 102 TYR A CA 1
ATOM 784 C C . TYR A 1 102 ? -5.395 -0.720 -6.999 1.00 98.81 102 TYR A C 1
ATOM 786 O O . TYR A 1 102 ? -4.365 -0.545 -6.349 1.00 98.81 102 TYR A O 1
ATOM 794 N N . TYR A 1 103 ? -6.263 0.253 -7.245 1.00 98.69 103 TYR A N 1
ATOM 795 C CA . TYR A 1 103 ? -5.995 1.639 -6.879 1.00 98.69 103 TYR A CA 1
ATOM 796 C C . TYR A 1 103 ? -7.278 2.415 -6.601 1.00 98.69 103 TYR A C 1
ATOM 798 O O . TYR A 1 103 ? -8.374 2.001 -6.986 1.00 98.69 103 TYR A O 1
ATOM 806 N N . SER A 1 104 ? -7.138 3.549 -5.919 1.00 98.06 104 SER A N 1
ATOM 807 C CA . SER A 1 104 ? -8.250 4.463 -5.667 1.00 98.06 104 SER A CA 1
ATOM 808 C C . SER A 1 104 ? -8.403 5.457 -6.812 1.00 98.06 104 SER A C 1
ATOM 810 O O . SER A 1 104 ? -7.438 6.116 -7.184 1.00 98.06 104 SER A O 1
ATOM 812 N N . TYR A 1 105 ? -9.611 5.611 -7.343 1.00 98.00 105 TYR A N 1
ATOM 813 C CA . TYR A 1 105 ? -9.999 6.697 -8.236 1.00 98.00 105 TYR A CA 1
ATOM 814 C C . TYR A 1 105 ? -10.919 7.665 -7.486 1.00 98.00 105 TYR A C 1
ATOM 816 O O . TYR A 1 105 ? -11.828 7.251 -6.759 1.00 98.00 105 TYR A O 1
ATOM 824 N N . SER A 1 106 ? -10.634 8.965 -7.630 1.00 94.31 106 SER A N 1
ATOM 825 C CA . SER A 1 106 ? -11.359 10.080 -6.999 1.00 94.31 106 SER A CA 1
ATOM 826 C C . SER A 1 106 ? -11.532 9.975 -5.473 1.00 94.31 106 SER A C 1
ATOM 828 O O . SER A 1 106 ? -12.441 10.587 -4.917 1.00 94.31 106 SER A O 1
ATOM 830 N N . GLY A 1 107 ? -10.716 9.162 -4.792 1.00 93.75 107 GLY A N 1
ATOM 831 C CA . GLY A 1 107 ? -10.799 8.942 -3.347 1.00 93.75 107 GLY A CA 1
ATOM 832 C C . GLY A 1 107 ? -12.009 8.131 -2.864 1.00 93.75 107 GLY A C 1
ATOM 833 O O . GLY A 1 107 ? -12.142 7.925 -1.663 1.00 93.75 107 GLY A O 1
ATOM 834 N N . ASN A 1 108 ? -12.885 7.667 -3.761 1.00 96.75 108 ASN A N 1
ATOM 835 C CA . ASN A 1 108 ? -14.139 7.000 -3.384 1.00 96.75 108 ASN A CA 1
ATOM 836 C C . ASN A 1 108 ? -14.472 5.759 -4.230 1.00 96.75 108 ASN A C 1
ATOM 838 O O . ASN A 1 108 ? -15.470 5.089 -3.982 1.00 96.75 108 ASN A O 1
ATOM 842 N N . THR A 1 109 ? -13.639 5.422 -5.211 1.00 98.44 109 THR A N 1
ATOM 843 C CA . THR A 1 109 ? -13.841 4.253 -6.071 1.00 98.44 109 THR A CA 1
ATOM 844 C C . THR A 1 109 ? -12.595 3.389 -6.033 1.00 98.44 109 THR A C 1
ATOM 846 O O . THR A 1 109 ? -11.500 3.899 -6.233 1.00 98.44 109 THR A O 1
ATOM 849 N N . VAL A 1 110 ? -12.735 2.085 -5.810 1.00 98.75 110 VAL A N 1
ATOM 850 C CA . VAL A 1 110 ? -11.636 1.136 -6.031 1.00 98.75 110 VAL A CA 1
ATOM 851 C C . VAL A 1 110 ? -11.716 0.633 -7.459 1.00 98.75 110 VAL A C 1
ATOM 853 O O . VAL A 1 110 ? -12.764 0.143 -7.877 1.00 98.75 110 VAL A O 1
ATOM 856 N N . ILE A 1 111 ? -10.607 0.727 -8.179 1.00 98.81 111 ILE A N 1
ATOM 857 C CA . ILE A 1 111 ? -10.436 0.191 -9.524 1.00 98.81 111 ILE A CA 1
ATOM 858 C C . ILE A 1 111 ? -9.586 -1.075 -9.441 1.00 98.81 111 ILE A C 1
ATOM 860 O O . ILE A 1 111 ? -8.580 -1.089 -8.739 1.00 98.81 111 ILE A O 1
ATOM 864 N N . ALA A 1 112 ? -9.978 -2.124 -10.162 1.00 98.75 112 ALA A N 1
ATOM 865 C CA . ALA A 1 112 ? -9.146 -3.281 -10.473 1.00 98.75 112 ALA A CA 1
ATOM 866 C C . ALA A 1 112 ? -8.891 -3.296 -11.982 1.00 98.75 112 ALA A C 1
ATOM 868 O O . ALA A 1 112 ? -9.833 -3.452 -12.758 1.00 98.75 112 ALA A O 1
ATOM 869 N N . PHE A 1 113 ? -7.635 -3.122 -12.381 1.00 98.81 113 PHE A N 1
ATOM 870 C CA . PHE A 1 113 ? -7.198 -3.048 -13.773 1.00 98.81 113 PHE A CA 1
ATOM 871 C C . PHE A 1 113 ? -6.274 -4.223 -14.102 1.00 98.81 113 PHE A C 1
ATOM 873 O O . PHE A 1 113 ? -5.175 -4.326 -13.552 1.00 98.81 113 PHE A O 1
ATOM 880 N N . ASP A 1 114 ? -6.717 -5.126 -14.973 1.00 98.50 114 ASP A N 1
ATOM 881 C CA . ASP A 1 114 ? -5.914 -6.265 -15.419 1.00 98.50 114 ASP A CA 1
ATOM 882 C C . ASP A 1 114 ? -4.948 -5.826 -16.528 1.00 98.50 114 ASP A C 1
ATOM 884 O O . ASP A 1 114 ? -5.361 -5.407 -17.609 1.00 98.50 114 ASP A O 1
ATOM 888 N N . MET A 1 115 ? -3.642 -5.932 -16.270 1.00 97.12 115 MET A N 1
ATOM 889 C CA . MET A 1 115 ? -2.615 -5.431 -17.191 1.00 97.12 115 MET A CA 1
ATOM 890 C C . MET A 1 115 ? -2.492 -6.244 -18.485 1.00 97.12 115 MET A C 1
ATOM 892 O O . MET A 1 115 ? -1.907 -5.754 -19.449 1.00 97.12 115 MET A O 1
ATOM 896 N N . ASN A 1 116 ? -2.981 -7.487 -18.509 1.00 95.88 116 ASN A N 1
ATOM 897 C CA . ASN A 1 116 ? -2.833 -8.375 -19.663 1.00 95.88 116 ASN A CA 1
ATOM 898 C C . ASN A 1 116 ? -3.978 -8.192 -20.660 1.00 95.88 116 ASN A C 1
ATOM 900 O O . ASN A 1 116 ? -3.768 -8.247 -21.869 1.00 95.88 116 ASN A O 1
ATOM 904 N N . THR A 1 117 ? -5.189 -8.010 -20.141 1.00 97.38 117 THR A N 1
ATOM 905 C CA . THR A 1 117 ? -6.427 -7.897 -20.922 1.00 97.38 117 THR A CA 1
ATOM 906 C C . THR A 1 117 ? -6.847 -6.447 -21.145 1.00 97.38 117 THR A C 1
ATOM 908 O O . THR A 1 117 ? -7.521 -6.158 -22.129 1.00 97.38 117 THR A O 1
ATOM 911 N N . GLY A 1 118 ? -6.439 -5.531 -20.260 1.00 97.12 118 GLY A N 1
ATOM 912 C CA . GLY A 1 118 ? -6.928 -4.153 -20.224 1.00 97.12 118 GLY A CA 1
ATOM 913 C C . GLY A 1 118 ? -8.305 -4.007 -19.565 1.00 97.12 118 GLY A C 1
ATOM 914 O O . GLY A 1 118 ? -8.837 -2.896 -19.506 1.00 97.12 118 GLY A O 1
ATOM 915 N N . ASP A 1 119 ? -8.890 -5.096 -19.058 1.00 98.25 119 ASP A N 1
ATOM 916 C CA . ASP A 1 119 ? -10.207 -5.063 -18.434 1.00 98.25 119 ASP A CA 1
ATOM 917 C C . ASP A 1 119 ? -10.181 -4.321 -17.096 1.00 98.25 119 ASP A C 1
ATOM 919 O O . ASP A 1 119 ? -9.244 -4.428 -16.301 1.00 98.25 119 ASP A O 1
ATOM 923 N N . THR A 1 120 ? -11.273 -3.605 -16.824 1.00 98.50 120 THR A N 1
ATOM 924 C CA . THR A 1 120 ? -11.445 -2.827 -15.596 1.00 98.50 120 THR A CA 1
ATOM 925 C C . THR A 1 120 ? -12.725 -3.220 -14.860 1.00 98.50 120 THR A C 1
ATOM 927 O O . THR A 1 120 ? -13.784 -3.407 -15.468 1.00 98.50 120 THR A O 1
ATOM 930 N N . LYS A 1 121 ? -12.637 -3.337 -13.532 1.00 98.50 121 LYS A N 1
ATOM 931 C CA . LYS A 1 121 ? -13.781 -3.428 -12.613 1.00 98.50 121 LYS A CA 1
ATOM 932 C C . LYS A 1 121 ? -13.701 -2.319 -11.580 1.00 98.50 121 LYS A C 1
ATOM 934 O O . LYS A 1 121 ? -12.616 -1.894 -11.198 1.00 98.50 121 LYS A O 1
ATOM 939 N N . GLU A 1 122 ? -14.862 -1.888 -11.111 1.00 98.50 122 GLU A N 1
ATOM 940 C CA . GLU A 1 122 ? -14.983 -0.763 -10.194 1.00 98.50 122 GLU A CA 1
ATOM 941 C C . GLU A 1 122 ? -15.861 -1.145 -9.003 1.00 98.50 122 GLU A C 1
ATOM 943 O O . GLU A 1 122 ? -16.858 -1.859 -9.145 1.00 98.50 122 GLU A O 1
ATOM 948 N N . MET A 1 123 ? -15.505 -0.648 -7.823 1.00 98.44 123 MET A N 1
ATOM 949 C CA . MET A 1 123 ? -16.321 -0.747 -6.621 1.00 98.44 123 MET A CA 1
ATOM 950 C C . MET A 1 123 ? -16.423 0.626 -5.970 1.00 98.44 123 MET A C 1
ATOM 952 O O . MET A 1 123 ? -15.444 1.155 -5.442 1.00 98.44 123 MET A O 1
ATOM 956 N N . GLN A 1 124 ? -17.637 1.170 -5.963 1.00 98.19 124 GLN A N 1
ATOM 957 C CA . GLN A 1 124 ? -17.947 2.402 -5.252 1.00 98.19 124 GLN A CA 1
ATOM 958 C C . GLN A 1 124 ? -17.890 2.190 -3.738 1.00 98.19 124 GLN A C 1
ATOM 960 O O . GLN A 1 124 ? -18.376 1.189 -3.193 1.00 98.19 124 GLN A O 1
ATOM 965 N N . LEU A 1 125 ? -17.307 3.166 -3.056 1.00 97.81 125 LEU A N 1
ATOM 966 C CA . LEU A 1 125 ? -17.289 3.267 -1.609 1.00 97.81 125 LEU A CA 1
ATOM 967 C C . LEU A 1 125 ? -18.219 4.397 -1.155 1.00 97.81 125 LEU A C 1
ATOM 969 O O . LEU A 1 125 ? -18.741 5.181 -1.944 1.00 97.81 125 LEU A O 1
ATOM 973 N N . ASN A 1 126 ? -18.443 4.442 0.153 1.00 96.50 126 ASN A N 1
ATOM 974 C CA . ASN A 1 126 ? -18.979 5.618 0.826 1.00 96.50 126 ASN A CA 1
ATOM 975 C C . ASN A 1 126 ? -17.875 6.174 1.730 1.00 96.50 126 ASN A C 1
ATOM 977 O O . ASN A 1 126 ? -17.963 6.064 2.954 1.00 96.50 126 ASN A O 1
ATOM 981 N N . ALA A 1 127 ? -16.760 6.573 1.122 1.00 97.31 127 ALA A N 1
ATOM 982 C CA . ALA A 1 127 ? -15.555 7.009 1.805 1.00 97.31 127 ALA A CA 1
ATOM 983 C C . ALA A 1 127 ? -15.684 8.454 2.298 1.00 97.31 127 ALA A C 1
ATOM 985 O O . ALA A 1 127 ? -16.363 9.293 1.709 1.00 97.31 127 ALA A O 1
ATOM 986 N N . SER A 1 128 ? -15.028 8.732 3.418 1.00 96.75 128 SER A N 1
ATOM 987 C CA . SER A 1 128 ? -14.862 10.082 3.935 1.00 96.75 128 SER A CA 1
ATOM 988 C C . SER A 1 128 ? -13.946 10.896 3.020 1.00 96.75 128 SER A C 1
ATOM 990 O O . SER A 1 128 ? -13.004 10.370 2.433 1.00 96.75 128 SER A O 1
ATOM 992 N N . THR A 1 129 ? -14.172 12.206 2.973 1.00 94.88 129 THR A N 1
ATOM 993 C CA . THR A 1 129 ? -13.293 13.177 2.307 1.00 94.88 129 THR A CA 1
ATOM 994 C C . THR A 1 129 ? -12.120 13.613 3.191 1.00 94.88 129 THR A C 1
ATOM 996 O O . THR A 1 129 ? -11.441 14.589 2.881 1.00 94.88 129 THR A O 1
ATOM 999 N N . THR A 1 130 ? -11.893 12.942 4.322 1.00 94.31 130 THR A N 1
ATOM 1000 C CA . THR A 1 130 ? -10.724 13.139 5.189 1.00 94.31 130 THR A CA 1
ATOM 1001 C C . THR A 1 130 ? -9.679 12.067 4.886 1.00 94.31 130 THR A C 1
ATOM 1003 O O . THR A 1 130 ? -10.043 10.886 4.935 1.00 94.31 130 THR A O 1
ATOM 1006 N N . PRO A 1 131 ? -8.401 12.429 4.641 1.00 94.88 131 PRO A N 1
ATOM 1007 C CA . PRO A 1 131 ? -7.335 11.460 4.396 1.00 94.88 131 PRO A CA 1
ATOM 1008 C C . PRO A 1 131 ? -7.298 10.363 5.461 1.00 94.88 131 PRO A C 1
ATOM 1010 O O . PRO A 1 131 ? -7.546 10.617 6.647 1.00 94.88 131 PRO A O 1
ATOM 1013 N N . LEU A 1 132 ? -7.053 9.131 5.024 1.00 97.12 132 LEU A N 1
ATOM 1014 C CA . LEU A 1 132 ? -7.113 7.950 5.873 1.00 97.12 132 LEU A CA 1
ATOM 1015 C C . LEU A 1 132 ? -6.012 7.993 6.933 1.00 97.12 132 LEU A C 1
ATOM 1017 O O . LEU A 1 132 ? -6.314 7.943 8.127 1.00 97.12 132 LEU A O 1
ATOM 1021 N N . PHE A 1 133 ? -4.773 8.155 6.472 1.00 95.75 133 PHE A N 1
ATOM 1022 C CA . PHE A 1 133 ? -3.559 8.234 7.276 1.00 95.75 133 PHE A CA 1
ATOM 1023 C C . PHE A 1 133 ? -2.871 9.591 7.111 1.00 95.75 133 PHE A C 1
ATOM 1025 O O . PHE A 1 133 ? -3.164 10.350 6.182 1.00 95.75 133 PHE A O 1
ATOM 1032 N N . ASN A 1 134 ? -1.913 9.875 7.990 1.00 85.56 134 ASN A N 1
ATOM 1033 C CA . ASN A 1 134 ? -1.004 11.001 7.802 1.00 85.56 134 ASN A CA 1
ATOM 1034 C C . ASN A 1 134 ? 0.021 10.661 6.699 1.00 85.56 134 ASN A C 1
ATOM 1036 O O . ASN A 1 134 ? 0.476 9.528 6.613 1.00 85.56 134 ASN A O 1
ATOM 1040 N N . ASN A 1 135 ? 0.403 11.643 5.880 1.00 83.25 135 ASN A N 1
ATOM 1041 C CA . ASN A 1 135 ? 1.466 11.590 4.855 1.00 83.25 135 ASN A CA 1
ATOM 1042 C C . ASN A 1 135 ? 1.158 10.879 3.518 1.00 83.25 135 ASN A C 1
ATOM 1044 O O . ASN A 1 135 ? 1.765 11.248 2.513 1.00 83.25 135 ASN A O 1
ATOM 1048 N N . SER A 1 136 ? 0.201 9.945 3.431 1.00 81.69 136 SER A N 1
ATOM 1049 C CA . SER A 1 136 ? -0.067 9.230 2.160 1.00 81.69 136 SER A CA 1
ATOM 1050 C C . SER A 1 136 ? -0.966 9.984 1.162 1.00 81.69 136 SER A C 1
ATOM 1052 O O . SER A 1 136 ? -0.963 9.706 -0.036 1.00 81.69 136 SER A O 1
ATOM 1054 N N . ASN A 1 137 ? -1.741 10.977 1.623 1.00 91.12 137 ASN A N 1
ATOM 1055 C CA . ASN A 1 137 ? -2.811 11.633 0.845 1.00 91.12 137 ASN A CA 1
ATOM 1056 C C . ASN A 1 137 ? -3.859 10.657 0.265 1.00 91.12 137 ASN A C 1
ATOM 1058 O O . ASN A 1 137 ? -4.613 11.010 -0.645 1.00 91.12 137 ASN A O 1
ATOM 1062 N N . SER A 1 138 ? -3.930 9.433 0.786 1.00 96.12 138 SER A N 1
ATOM 1063 C CA . SER A 1 138 ? -4.898 8.428 0.362 1.00 96.12 138 SER A CA 1
ATOM 1064 C C . SER A 1 138 ? -6.170 8.527 1.198 1.00 96.12 138 SER A C 1
ATOM 1066 O O . SER A 1 138 ? -6.125 8.692 2.415 1.00 96.12 138 SER A O 1
ATOM 1068 N N . PHE A 1 139 ? -7.327 8.376 0.558 1.00 97.75 139 PHE A N 1
ATOM 1069 C CA . PHE A 1 139 ? -8.614 8.170 1.244 1.00 97.75 139 PHE A CA 1
ATOM 1070 C C . PHE A 1 139 ? -8.949 6.683 1.413 1.00 97.75 139 PHE A C 1
ATOM 1072 O O . PHE A 1 139 ? -9.755 6.297 2.262 1.00 97.75 139 PHE A O 1
ATOM 1079 N N . VAL A 1 140 ? -8.317 5.859 0.582 1.00 98.44 140 VAL A N 1
ATOM 1080 C CA . VAL A 1 140 ? -8.509 4.421 0.472 1.00 98.44 140 VAL A CA 1
ATOM 1081 C C . VAL A 1 140 ? -7.129 3.804 0.332 1.00 98.44 140 VAL A C 1
ATOM 1083 O O . VAL A 1 140 ? -6.343 4.271 -0.486 1.00 98.44 140 VAL A O 1
ATOM 1086 N N . ASP A 1 141 ? -6.873 2.768 1.110 1.00 98.56 141 ASP A N 1
ATOM 1087 C CA . ASP A 1 141 ? -5.670 1.955 1.055 1.00 98.56 141 ASP A CA 1
ATOM 1088 C C . ASP A 1 141 ? -6.061 0.541 0.618 1.00 98.56 141 ASP A C 1
ATOM 1090 O O . ASP A 1 141 ? -6.915 -0.106 1.235 1.00 98.56 141 ASP A O 1
ATOM 1094 N N . VAL A 1 142 ? -5.498 0.089 -0.500 1.00 98.69 142 VAL A N 1
ATOM 1095 C CA . VAL A 1 142 ? -5.727 -1.258 -1.015 1.00 98.69 142 VAL A CA 1
ATOM 1096 C C . VAL A 1 142 ? -4.511 -2.121 -0.709 1.00 98.69 142 VAL A C 1
ATOM 1098 O O . VAL A 1 142 ? -3.385 -1.758 -1.028 1.00 98.69 142 VAL A O 1
ATOM 1101 N N . GLN A 1 143 ? -4.748 -3.290 -0.119 1.00 98.44 143 GLN A N 1
ATOM 1102 C CA . GLN A 1 143 ? -3.716 -4.223 0.330 1.00 98.44 143 GLN A CA 1
ATOM 1103 C C . GLN A 1 143 ? -3.978 -5.616 -0.243 1.00 98.44 143 GLN A C 1
ATOM 1105 O O . GLN A 1 143 ? -5.129 -6.014 -0.441 1.00 98.44 143 GLN A O 1
ATOM 1110 N N . ALA A 1 144 ? -2.919 -6.387 -0.464 1.00 97.44 144 ALA A N 1
ATOM 1111 C CA . ALA A 1 144 ? -3.010 -7.791 -0.840 1.00 97.44 144 ALA A CA 1
ATOM 1112 C C . ALA A 1 144 ? -2.410 -8.670 0.261 1.00 97.44 144 ALA A C 1
ATOM 1114 O O . ALA A 1 144 ? -1.348 -8.373 0.799 1.00 97.44 144 ALA A O 1
ATOM 1115 N N . ASP A 1 145 ? -3.070 -9.781 0.575 1.00 95.31 145 ASP A N 1
ATOM 1116 C CA . ASP A 1 145 ? -2.517 -10.810 1.453 1.00 95.31 145 ASP A CA 1
ATOM 1117 C C . ASP A 1 145 ? -2.773 -12.214 0.879 1.00 95.31 145 ASP A C 1
ATOM 1119 O O . ASP A 1 145 ? -3.264 -12.395 -0.236 1.00 95.31 145 ASP A O 1
ATOM 1123 N N . GLU A 1 146 ? -2.431 -13.244 1.646 1.00 91.75 146 GLU A N 1
ATOM 1124 C CA . GLU A 1 146 ? -2.642 -14.650 1.301 1.00 91.75 146 GLU A CA 1
ATOM 1125 C C . GLU A 1 146 ? -4.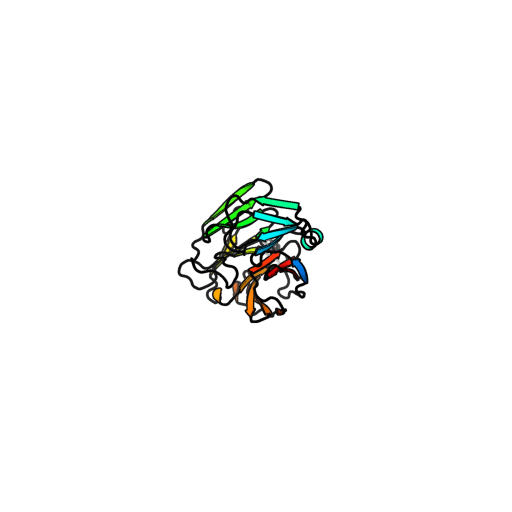118 -15.022 1.068 1.00 91.75 146 GLU A C 1
ATOM 1127 O O . GLU A 1 146 ? -4.402 -16.084 0.514 1.00 91.75 146 GLU A O 1
ATOM 1132 N N . HIS A 1 147 ? -5.060 -14.179 1.491 1.00 88.31 147 HIS A N 1
ATOM 1133 C CA . HIS A 1 147 ? -6.493 -14.453 1.535 1.00 88.31 147 HIS A CA 1
ATOM 1134 C C . HIS A 1 147 ? -7.333 -13.539 0.634 1.00 88.31 147 HIS A C 1
ATOM 1136 O O . HIS A 1 147 ? -8.569 -13.663 0.625 1.00 88.31 147 HIS A O 1
ATOM 1142 N N . GLY A 1 148 ? -6.693 -12.647 -0.124 1.00 90.88 148 GLY A N 1
ATOM 1143 C CA . GLY A 1 148 ? -7.321 -11.838 -1.161 1.00 90.88 148 GLY A CA 1
ATOM 1144 C C . GLY A 1 148 ? -6.915 -10.370 -1.112 1.00 90.88 148 GLY A C 1
ATOM 1145 O O . GLY A 1 148 ? -5.823 -10.018 -0.673 1.00 90.88 148 GLY A O 1
ATOM 1146 N N . ILE A 1 149 ? -7.822 -9.524 -1.600 1.00 98.31 149 ILE A N 1
ATOM 1147 C CA . ILE A 1 149 ? -7.647 -8.073 -1.633 1.00 98.31 149 ILE A CA 1
ATOM 1148 C C . ILE A 1 149 ? -8.432 -7.452 -0.487 1.00 98.31 149 ILE A C 1
ATOM 1150 O O . ILE A 1 149 ? -9.591 -7.804 -0.237 1.00 98.31 149 ILE A O 1
ATOM 1154 N N . TRP A 1 150 ? -7.800 -6.506 0.184 1.00 98.62 150 TRP A N 1
ATOM 1155 C CA . TRP A 1 150 ? -8.362 -5.751 1.283 1.00 98.62 150 TRP A CA 1
ATOM 1156 C C . TRP A 1 150 ? -8.441 -4.283 0.914 1.00 98.62 150 TRP A C 1
ATOM 1158 O O . TRP A 1 150 ? -7.550 -3.744 0.272 1.00 98.62 150 TRP A O 1
ATOM 1168 N N . VAL A 1 151 ? -9.522 -3.644 1.333 1.00 98.75 151 VAL A N 1
ATOM 1169 C CA . VAL A 1 151 ? -9.780 -2.225 1.127 1.00 98.75 151 VAL A CA 1
ATOM 1170 C C . VAL A 1 151 ? -9.987 -1.601 2.496 1.00 98.75 151 VAL A C 1
ATOM 1172 O O . VAL A 1 151 ? -10.969 -1.897 3.184 1.00 98.75 151 VAL A O 1
ATOM 1175 N N . LEU A 1 152 ? -9.040 -0.765 2.889 1.00 98.81 152 LEU A N 1
ATOM 1176 C CA . LEU A 1 152 ? -9.023 0.013 4.112 1.00 98.81 152 LEU A CA 1
ATOM 1177 C C . LEU A 1 152 ? -9.468 1.435 3.788 1.00 98.81 152 LEU A C 1
ATOM 1179 O O . LEU A 1 152 ? -8.961 2.059 2.864 1.00 98.81 152 LEU A O 1
ATOM 1183 N N . TYR A 1 153 ? -10.458 1.945 4.510 1.00 98.50 153 TYR A N 1
ATOM 1184 C CA . TYR A 1 153 ? -10.954 3.303 4.309 1.00 98.50 153 TYR A CA 1
ATOM 1185 C C . TYR A 1 153 ? -11.744 3.769 5.530 1.00 98.50 153 TYR A C 1
ATOM 1187 O O . TYR A 1 153 ? -12.189 2.967 6.353 1.00 98.50 153 TYR A O 1
ATOM 1195 N N . ARG A 1 154 ? -11.947 5.078 5.651 1.00 98.06 154 ARG A N 1
ATOM 1196 C CA . ARG A 1 154 ? -12.870 5.670 6.626 1.00 98.06 154 ARG A CA 1
ATOM 1197 C C . ARG A 1 154 ? -14.199 5.900 5.916 1.00 98.06 154 ARG A C 1
ATOM 1199 O O . ARG A 1 154 ? -14.194 6.483 4.833 1.00 98.06 154 ARG A O 1
ATOM 1206 N N . ARG A 1 155 ? -15.331 5.450 6.468 1.00 97.62 155 ARG A N 1
ATOM 1207 C CA . ARG A 1 155 ? -16.639 5.759 5.861 1.00 97.62 155 ARG A CA 1
ATOM 1208 C C . ARG A 1 155 ? -17.022 7.212 6.105 1.00 97.62 155 ARG A C 1
ATOM 1210 O O . ARG A 1 155 ? -16.563 7.831 7.062 1.00 97.62 155 ARG A O 1
ATOM 1217 N N . GLN A 1 156 ? -17.891 7.747 5.257 1.00 95.88 156 GLN A N 1
ATOM 1218 C CA . GLN A 1 156 ? -18.478 9.062 5.473 1.00 95.88 156 GLN A CA 1
ATOM 1219 C C . GLN A 1 156 ? -19.143 9.124 6.860 1.00 95.88 156 GLN A C 1
ATOM 1221 O O . GLN A 1 156 ? -19.881 8.215 7.234 1.00 95.88 156 GLN A O 1
ATOM 1226 N N . ALA A 1 157 ? -18.865 10.198 7.605 1.00 93.25 157 ALA A N 1
ATOM 1227 C CA . ALA A 1 157 ? -19.342 10.444 8.971 1.00 93.25 157 ALA A CA 1
ATOM 1228 C C . ALA A 1 157 ? -18.873 9.451 10.062 1.00 93.25 157 ALA A C 1
ATOM 1230 O O . ALA A 1 157 ? -19.321 9.556 11.201 1.00 93.25 157 ALA A O 1
ATOM 1231 N N . GLU A 1 158 ? -17.954 8.529 9.762 1.00 95.94 158 GLU A N 1
ATOM 1232 C CA . GLU A 1 158 ? -17.261 7.717 10.772 1.00 95.94 158 GLU A CA 1
ATOM 1233 C C . GLU A 1 158 ? -15.852 8.278 11.013 1.00 95.94 158 GLU A C 1
ATOM 1235 O O . GLU A 1 158 ? -15.222 8.786 10.091 1.00 95.94 158 GLU A O 1
ATOM 1240 N N . GLU A 1 159 ? -15.326 8.161 12.234 1.00 95.25 159 GLU A N 1
ATOM 1241 C CA . GLU A 1 159 ? -13.943 8.567 12.556 1.00 95.25 159 GLU A CA 1
ATOM 1242 C C . GLU A 1 159 ? -12.957 7.391 12.555 1.00 95.25 159 GLU A C 1
ATOM 1244 O O . GLU A 1 159 ? -11.741 7.589 12.522 1.00 95.25 159 GLU A O 1
ATOM 1249 N N . PHE A 1 160 ? -13.473 6.163 12.554 1.00 97.69 160 PHE A N 1
ATOM 1250 C CA . PHE A 1 160 ? -12.701 4.936 12.703 1.00 97.69 160 PHE A CA 1
ATOM 1251 C C . PHE A 1 160 ? -12.461 4.209 11.374 1.00 97.69 160 PHE A C 1
ATOM 1253 O O . PHE A 1 160 ? -13.093 4.476 10.349 1.00 97.69 160 PHE A O 1
ATOM 1260 N N . LEU A 1 161 ? -11.525 3.263 11.397 1.00 98.56 161 LEU A N 1
ATOM 1261 C CA . LEU A 1 161 ? -11.148 2.466 10.237 1.00 98.56 161 LEU A CA 1
ATOM 1262 C C . LEU A 1 161 ? -12.232 1.432 9.881 1.00 98.56 161 LEU A C 1
ATOM 1264 O O . LEU A 1 161 ? -12.697 0.670 10.728 1.00 98.56 161 LEU A O 1
ATOM 1268 N N . THR A 1 162 ? -12.588 1.348 8.603 1.00 98.69 162 THR A N 1
ATOM 1269 C CA . THR A 1 162 ? -13.326 0.221 8.025 1.00 98.69 162 THR A CA 1
ATOM 1270 C C . THR A 1 162 ? -12.381 -0.611 7.164 1.00 98.69 162 THR A C 1
ATOM 1272 O O . THR A 1 162 ? -11.646 -0.075 6.340 1.00 98.69 162 THR A O 1
ATOM 1275 N N . ALA A 1 163 ? -12.455 -1.933 7.308 1.00 98.62 163 ALA A N 1
ATOM 1276 C CA . ALA A 1 163 ? -11.792 -2.883 6.424 1.00 98.62 163 ALA A CA 1
ATOM 1277 C C . ALA A 1 163 ? -12.830 -3.688 5.634 1.00 98.62 163 ALA A C 1
ATOM 1279 O O . ALA A 1 163 ? -13.825 -4.160 6.189 1.00 98.62 163 ALA A O 1
ATOM 1280 N N . ARG A 1 164 ? -12.599 -3.885 4.338 1.00 98.12 164 ARG A N 1
ATOM 1281 C CA . ARG A 1 164 ? -13.375 -4.784 3.476 1.00 98.12 164 ARG A CA 1
ATOM 1282 C C . ARG A 1 164 ? -12.454 -5.802 2.841 1.00 98.12 164 ARG A C 1
ATOM 1284 O O . ARG A 1 164 ? -11.429 -5.421 2.299 1.00 98.12 164 ARG A O 1
ATOM 1291 N N . ARG A 1 165 ? -12.854 -7.072 2.833 1.00 98.38 165 ARG A N 1
ATOM 1292 C CA . ARG A 1 165 ? -12.201 -8.093 2.007 1.00 98.38 165 ARG A CA 1
ATOM 1293 C C . ARG A 1 165 ? -13.039 -8.331 0.767 1.00 98.38 165 ARG A C 1
ATOM 1295 O O . ARG A 1 165 ? -14.249 -8.554 0.880 1.00 98.38 165 ARG A O 1
ATOM 1302 N N . VAL A 1 166 ? -12.405 -8.292 -0.394 1.00 98.25 166 VAL A N 1
ATOM 1303 C CA . VAL A 1 166 ? -13.058 -8.446 -1.693 1.00 98.25 166 VAL A CA 1
ATOM 1304 C C . VAL A 1 166 ? -12.417 -9.573 -2.492 1.00 98.25 166 VAL A C 1
ATOM 1306 O O . VAL A 1 166 ? -11.257 -9.937 -2.290 1.00 98.25 166 VAL A O 1
ATOM 1309 N N . GLN A 1 167 ? -13.191 -10.156 -3.400 1.00 96.88 167 GLN A N 1
ATOM 1310 C CA . GLN A 1 167 ? -12.674 -11.135 -4.344 1.00 96.88 167 GLN A CA 1
ATOM 1311 C C . GLN A 1 167 ? -11.746 -10.437 -5.360 1.00 96.88 167 GLN A C 1
ATOM 1313 O O . GLN A 1 167 ? -12.151 -9.409 -5.915 1.00 96.88 167 GLN A O 1
ATOM 1318 N N . PRO A 1 168 ? -10.548 -10.990 -5.648 1.00 96.75 168 PRO A N 1
ATOM 1319 C CA . PRO A 1 168 ? -9.648 -10.447 -6.664 1.00 96.75 168 PRO A CA 1
ATOM 1320 C C . PRO A 1 168 ? -10.355 -10.226 -8.006 1.00 96.75 168 PRO A C 1
ATOM 1322 O O . PRO A 1 168 ? -11.237 -11.004 -8.385 1.00 96.75 168 PRO A O 1
ATOM 1325 N N . PHE A 1 169 ? -9.964 -9.156 -8.699 1.00 95.81 169 PHE A N 1
ATOM 1326 C CA . PHE A 1 169 ? -10.517 -8.643 -9.957 1.00 95.81 169 PHE A CA 1
ATOM 1327 C C . PHE A 1 169 ? -12.006 -8.248 -9.929 1.00 95.81 169 PHE A C 1
ATOM 1329 O O . PHE A 1 169 ? -12.336 -7.105 -10.211 1.00 95.81 169 PHE A O 1
ATOM 1336 N N . SER A 1 170 ? -12.923 -9.142 -9.547 1.00 97.06 170 SER A N 1
ATOM 1337 C CA . SER A 1 170 ? -14.371 -8.854 -9.537 1.00 97.06 170 SER A CA 1
ATOM 1338 C C . SER A 1 170 ? -14.803 -7.798 -8.513 1.00 97.06 170 SER A C 1
ATOM 1340 O O . SER A 1 170 ? -15.916 -7.287 -8.611 1.00 97.06 170 SER A O 1
ATOM 1342 N N . LEU A 1 171 ? -13.965 -7.526 -7.504 1.00 98.06 171 LEU A N 1
ATOM 1343 C CA . LEU A 1 171 ? -14.232 -6.624 -6.378 1.00 98.06 171 LEU A CA 1
ATOM 1344 C C . LEU A 1 171 ? -15.503 -6.958 -5.576 1.00 98.06 171 LEU A C 1
ATOM 1346 O O . LEU A 1 171 ? -15.980 -6.146 -4.783 1.00 98.06 171 LEU A O 1
ATOM 1350 N N . LYS A 1 172 ? -16.049 -8.175 -5.714 1.00 97.81 172 LYS A N 1
ATOM 1351 C CA . LYS A 1 172 ? -17.205 -8.612 -4.927 1.00 97.81 172 LYS A CA 1
ATOM 1352 C C . LYS A 1 172 ? -16.849 -8.614 -3.442 1.00 97.81 172 LYS A C 1
ATOM 1354 O O . LYS A 1 172 ? -15.925 -9.313 -3.025 1.00 97.81 172 LYS A O 1
ATOM 1359 N N . VAL A 1 173 ? -17.615 -7.876 -2.640 1.00 98.12 173 VAL A N 1
ATOM 1360 C CA . VAL A 1 173 ? -17.433 -7.825 -1.184 1.00 98.12 173 VAL A CA 1
ATOM 1361 C C . VAL A 1 173 ? -17.710 -9.198 -0.578 1.00 98.12 173 VAL A C 1
ATOM 1363 O O . VAL A 1 173 ? -18.792 -9.759 -0.744 1.00 98.12 173 VAL A O 1
ATOM 1366 N N . LEU A 1 174 ? -16.721 -9.727 0.139 1.00 97.75 174 LEU A N 1
ATOM 1367 C CA . LEU A 1 174 ? -16.821 -10.985 0.875 1.00 97.75 174 LEU A CA 1
ATOM 1368 C C . LEU A 1 174 ? -17.149 -10.737 2.346 1.00 97.75 174 LEU A C 1
ATOM 1370 O O . LEU A 1 174 ? -17.898 -11.496 2.956 1.00 97.75 174 LEU A O 1
ATOM 1374 N N . SER A 1 175 ? -16.560 -9.701 2.944 1.00 97.69 175 SER A N 1
ATOM 1375 C CA . SER A 1 175 ? -16.722 -9.382 4.366 1.00 97.69 175 SER A CA 1
ATOM 1376 C C . SER A 1 175 ? -16.369 -7.921 4.638 1.00 97.69 175 SER A C 1
ATOM 1378 O O . SER A 1 175 ? -15.629 -7.299 3.874 1.00 97.69 175 SER A O 1
ATOM 1380 N N . THR A 1 176 ? -16.916 -7.358 5.715 1.00 98.19 176 THR A N 1
ATOM 1381 C CA . THR A 1 176 ? -16.655 -5.979 6.148 1.00 98.19 176 THR A CA 1
ATOM 1382 C C . THR A 1 176 ? -16.530 -5.924 7.667 1.00 98.19 176 THR A C 1
ATOM 1384 O O . THR A 1 176 ? -17.345 -6.524 8.363 1.00 98.19 176 THR A O 1
ATOM 1387 N N . TRP A 1 177 ? -15.555 -5.171 8.169 1.00 98.44 177 TRP A N 1
ATOM 1388 C CA . TRP A 1 177 ? -15.314 -4.940 9.591 1.00 98.44 177 TRP A CA 1
ATOM 1389 C C . TRP A 1 177 ? -15.273 -3.439 9.869 1.00 98.44 177 TRP A C 1
ATOM 1391 O O . TRP A 1 177 ? -14.547 -2.703 9.201 1.00 98.44 177 TRP A O 1
ATOM 1401 N N . SER A 1 178 ? -16.037 -3.001 10.866 1.00 97.94 178 SER A N 1
ATOM 1402 C CA . SER A 1 178 ? -15.974 -1.647 11.422 1.00 97.94 178 SER A CA 1
ATOM 1403 C C . SER A 1 178 ? -15.099 -1.688 12.676 1.00 97.94 178 SER A C 1
ATOM 1405 O O . SER A 1 178 ? -15.479 -2.299 13.675 1.00 97.94 178 SER A O 1
ATOM 1407 N N . LEU A 1 179 ? -13.909 -1.090 12.613 1.00 98.44 179 LEU A N 1
ATOM 1408 C CA . LEU A 1 179 ? -12.872 -1.198 13.640 1.00 98.44 179 LEU A CA 1
ATOM 1409 C C . LEU A 1 179 ? -12.869 0.047 14.537 1.00 98.44 179 LEU A C 1
ATOM 1411 O O . LEU A 1 179 ? -11.934 0.842 14.511 1.00 98.44 179 LEU A O 1
ATOM 1415 N N . SER A 1 180 ? -13.928 0.217 15.334 1.00 97.19 180 SER A N 1
ATOM 1416 C CA . SER A 1 180 ? -14.181 1.413 16.158 1.00 97.19 180 SER A CA 1
ATOM 1417 C C . SER A 1 180 ? -13.057 1.821 17.119 1.00 97.19 180 SER A C 1
ATOM 1419 O O . SER A 1 180 ? -12.993 2.986 17.501 1.00 97.19 180 SER A O 1
ATOM 1421 N N . ALA A 1 181 ? -12.164 0.903 17.502 1.00 97.50 181 ALA A N 1
ATOM 1422 C CA . ALA A 1 181 ? -11.023 1.209 18.367 1.00 97.50 181 ALA A CA 1
ATOM 1423 C C . ALA A 1 181 ? -9.795 1.757 17.610 1.00 97.50 181 ALA A C 1
ATOM 1425 O O . ALA A 1 181 ? -8.800 2.108 18.242 1.00 97.50 181 ALA A O 1
ATOM 1426 N N . ILE A 1 182 ? -9.834 1.815 16.274 1.00 98.19 182 ILE A N 1
ATOM 1427 C CA . ILE A 1 182 ? -8.727 2.287 15.434 1.00 98.19 182 ILE A CA 1
ATOM 1428 C C . ILE A 1 182 ? -9.128 3.606 14.780 1.00 98.19 182 ILE A C 1
ATOM 1430 O O . ILE A 1 182 ? -9.942 3.632 13.858 1.00 98.19 182 ILE A O 1
ATOM 1434 N N . GLN A 1 183 ? -8.510 4.694 15.234 1.00 97.00 183 GLN A N 1
ATOM 1435 C CA . GLN A 1 183 ? -8.582 6.013 14.607 1.00 97.00 183 GLN A CA 1
ATOM 1436 C C . GLN A 1 183 ? -7.404 6.161 13.629 1.00 97.00 183 GLN A C 1
ATOM 1438 O O . GLN A 1 183 ? -6.262 6.294 14.076 1.00 97.00 183 GLN A O 1
ATOM 1443 N N . PRO A 1 184 ? -7.621 6.087 12.301 1.00 96.25 184 PRO A N 1
ATOM 1444 C CA . PRO A 1 184 ? -6.515 5.932 11.358 1.00 96.25 184 PRO A CA 1
ATOM 1445 C C . PRO A 1 184 ? -5.647 7.198 11.207 1.00 96.25 184 PRO A C 1
ATOM 1447 O O . PRO A 1 184 ? -4.482 7.086 10.853 1.00 96.25 184 PRO A O 1
ATOM 1450 N N . ASN A 1 185 ? -6.130 8.378 11.615 1.00 93.00 185 ASN A N 1
ATOM 1451 C CA . ASN A 1 185 ? -5.349 9.628 11.680 1.00 93.00 185 ASN A CA 1
ATOM 1452 C C . ASN A 1 185 ? -4.222 9.619 12.735 1.00 93.00 185 ASN A C 1
ATOM 1454 O O . ASN A 1 185 ? -3.389 10.523 12.748 1.00 93.00 185 ASN A O 1
ATOM 1458 N N . LEU A 1 186 ? -4.191 8.631 13.634 1.00 94.75 186 LEU A N 1
ATOM 1459 C CA . LEU A 1 186 ? -3.088 8.433 14.586 1.00 94.75 186 LEU A CA 1
ATOM 1460 C C . LEU A 1 186 ? -1.923 7.622 13.990 1.00 94.75 186 LEU A C 1
ATOM 1462 O O . LEU A 1 186 ? -0.930 7.366 14.675 1.00 94.75 186 LEU A O 1
ATOM 1466 N N . PHE A 1 187 ? -2.055 7.197 12.734 1.00 96.31 187 PHE A N 1
ATOM 1467 C CA . PHE A 1 187 ? -1.124 6.334 12.020 1.00 96.31 187 PHE A CA 1
ATOM 1468 C C . PHE A 1 187 ? -0.734 6.980 10.686 1.00 96.31 187 PHE A C 1
ATOM 1470 O O . PHE A 1 187 ? -1.444 7.841 10.163 1.00 96.31 187 PHE A O 1
ATOM 1477 N N . CYS A 1 188 ? 0.410 6.577 10.139 1.00 95.44 188 CYS A N 1
ATOM 1478 C CA . CYS A 1 188 ? 0.873 7.045 8.829 1.00 95.44 188 CYS A CA 1
ATOM 1479 C C . CYS A 1 188 ? 0.610 6.033 7.711 1.00 95.44 188 CYS A C 1
ATOM 1481 O O . CYS A 1 188 ? 0.594 6.408 6.543 1.00 95.44 188 CYS A O 1
ATOM 1483 N N . ASN A 1 189 ? 0.374 4.761 8.046 1.00 97.50 189 ASN A N 1
ATOM 1484 C CA . ASN A 1 189 ? -0.062 3.758 7.079 1.00 97.50 189 ASN A CA 1
ATOM 1485 C C . ASN A 1 189 ? -0.595 2.487 7.772 1.00 97.50 189 ASN A C 1
ATOM 1487 O O . ASN A 1 189 ? -0.636 2.402 9.008 1.00 97.50 189 ASN A O 1
ATOM 1491 N N . ALA A 1 190 ? -0.957 1.474 6.989 1.00 97.88 190 ALA A N 1
ATOM 1492 C CA . ALA A 1 190 ? -1.266 0.130 7.457 1.00 97.88 190 ALA A CA 1
ATOM 1493 C C . ALA A 1 190 ? -0.814 -0.921 6.431 1.00 97.88 190 ALA A C 1
ATOM 1495 O O . ALA A 1 190 ? -0.502 -0.613 5.291 1.00 97.88 190 ALA A O 1
ATOM 1496 N N . LEU A 1 191 ? -0.763 -2.185 6.844 1.00 97.25 191 LEU A N 1
ATOM 1497 C CA . LEU A 1 191 ? -0.623 -3.314 5.923 1.00 97.25 191 LEU A CA 1
ATOM 1498 C C . LEU A 1 191 ? -1.390 -4.519 6.452 1.00 97.25 191 LEU A C 1
ATOM 1500 O O . LEU A 1 191 ? -1.653 -4.627 7.655 1.00 97.25 191 LEU A O 1
ATOM 1504 N N . ILE A 1 192 ? -1.735 -5.449 5.565 1.00 97.44 192 ILE A N 1
ATOM 1505 C CA . ILE A 1 192 ? -2.376 -6.707 5.951 1.00 97.44 192 ILE A CA 1
ATOM 1506 C C . ILE A 1 192 ? -1.501 -7.871 5.521 1.00 97.44 192 ILE A C 1
ATOM 1508 O O . ILE A 1 192 ? -1.095 -7.975 4.369 1.00 97.44 192 ILE A O 1
ATOM 1512 N N . ARG A 1 193 ? -1.236 -8.770 6.466 1.00 94.44 193 ARG A N 1
ATOM 1513 C CA . ARG A 1 193 ? -0.517 -10.021 6.228 1.00 94.44 193 ARG A CA 1
ATOM 1514 C C . ARG A 1 193 ? -1.246 -11.140 6.942 1.00 94.44 193 ARG A C 1
ATOM 1516 O O . ARG A 1 193 ? -1.493 -11.049 8.143 1.00 94.44 193 ARG A O 1
ATOM 1523 N N . CYS A 1 194 ? -1.555 -12.211 6.223 1.00 92.19 194 CYS A N 1
ATOM 1524 C CA . CYS A 1 194 ? -2.159 -13.420 6.765 1.00 92.19 194 CYS A CA 1
ATOM 1525 C C . CYS A 1 194 ? -3.434 -13.176 7.597 1.00 92.19 194 CYS A C 1
ATOM 1527 O O . CYS A 1 194 ? -3.666 -13.854 8.597 1.00 92.19 194 CYS A O 1
ATOM 1529 N N . GLY A 1 195 ? -4.268 -12.215 7.192 1.00 94.25 195 GLY A N 1
ATOM 1530 C CA . GLY A 1 195 ? -5.486 -11.831 7.912 1.00 94.25 195 GLY A CA 1
ATOM 1531 C C . GLY A 1 195 ? -5.257 -11.059 9.216 1.00 94.25 195 GLY A C 1
ATOM 1532 O O . GLY A 1 195 ? -6.196 -10.905 9.997 1.00 94.25 195 GLY A O 1
ATOM 1533 N N . LEU A 1 196 ? -4.044 -10.560 9.457 1.00 95.31 196 LEU A N 1
ATOM 1534 C CA . LEU A 1 196 ? -3.742 -9.627 10.537 1.00 95.31 196 LEU A CA 1
ATOM 1535 C C . LEU A 1 196 ? -3.583 -8.218 9.967 1.00 95.31 196 LEU A C 1
ATOM 1537 O O . LEU A 1 196 ? -2.820 -8.008 9.022 1.00 95.31 196 LEU A O 1
ATOM 1541 N N . LEU A 1 197 ? -4.278 -7.255 10.567 1.00 97.88 197 LEU A N 1
ATOM 1542 C CA . LEU A 1 197 ? -4.083 -5.835 10.301 1.00 97.88 197 LEU A CA 1
ATOM 1543 C C . LEU A 1 197 ? -2.920 -5.321 11.144 1.00 97.88 197 LEU A C 1
ATOM 1545 O O . LEU A 1 197 ? -3.005 -5.306 12.376 1.00 97.88 197 LEU A O 1
ATOM 1549 N N . TYR A 1 198 ? -1.868 -4.861 10.481 1.00 97.50 198 TYR A N 1
ATOM 1550 C CA . TYR A 1 198 ? -0.762 -4.152 11.102 1.00 97.50 198 TYR A CA 1
ATOM 1551 C C . TYR A 1 198 ? -0.935 -2.653 10.890 1.00 97.50 198 TYR A C 1
ATOM 1553 O O . TYR A 1 198 ? -1.122 -2.195 9.766 1.00 97.50 198 TYR A O 1
ATOM 1561 N N . MET A 1 199 ? -0.846 -1.893 11.977 1.00 97.62 199 MET A N 1
ATOM 1562 C CA . MET A 1 199 ? -0.874 -0.435 11.934 1.00 97.62 199 MET A CA 1
ATOM 1563 C C . MET A 1 199 ? 0.549 0.108 11.988 1.00 97.62 199 MET A C 1
ATOM 1565 O O . MET A 1 199 ? 1.381 -0.399 12.750 1.00 97.62 199 MET A O 1
ATOM 1569 N N . VAL A 1 200 ? 0.808 1.146 11.195 1.00 97.00 200 VAL A N 1
ATOM 1570 C CA . VAL A 1 200 ? 2.123 1.772 11.055 1.00 97.00 200 VAL A CA 1
ATOM 1571 C C . VAL A 1 200 ? 2.061 3.157 11.687 1.00 97.00 200 VAL A C 1
ATOM 1573 O O . VAL A 1 200 ? 1.394 4.062 11.182 1.00 97.00 200 VAL A O 1
ATOM 1576 N N . LYS A 1 201 ? 2.731 3.329 12.825 1.00 95.62 201 LYS A N 1
ATOM 1577 C CA . LYS A 1 201 ? 2.865 4.630 13.482 1.00 95.62 201 LYS A CA 1
ATOM 1578 C C . LYS A 1 201 ? 4.193 5.258 13.076 1.00 95.62 201 LYS A C 1
ATOM 1580 O O . LYS A 1 201 ? 5.231 4.635 13.265 1.00 95.62 201 LYS A O 1
ATOM 1585 N N . CYS A 1 202 ? 4.152 6.487 12.581 1.00 93.06 202 CYS A N 1
ATOM 1586 C CA . CYS A 1 202 ? 5.345 7.296 12.366 1.00 93.06 202 CYS A CA 1
ATOM 1587 C C . CYS A 1 202 ? 5.563 8.187 13.592 1.00 93.06 202 CYS A C 1
ATOM 1589 O O . CYS A 1 202 ? 4.611 8.751 14.138 1.00 93.06 202 CYS A O 1
ATOM 1591 N N . ASP A 1 203 ? 6.803 8.246 14.046 1.00 86.88 203 ASP A N 1
ATOM 1592 C CA . ASP A 1 203 ? 7.294 9.088 15.132 1.00 86.88 203 ASP A CA 1
ATOM 1593 C C . ASP A 1 203 ? 8.610 9.723 14.662 1.00 86.88 203 ASP A C 1
ATOM 1595 O O . ASP A 1 203 ? 9.216 9.234 13.705 1.00 86.88 203 ASP A O 1
ATOM 1599 N N . ASP A 1 204 ? 9.066 10.798 15.299 1.00 79.50 204 ASP A N 1
ATOM 1600 C CA . ASP A 1 204 ? 10.261 11.511 14.835 1.00 79.50 204 ASP A CA 1
ATOM 1601 C C . ASP A 1 204 ? 11.461 10.548 14.727 1.00 79.50 204 ASP A C 1
ATOM 1603 O O . ASP A 1 204 ? 11.981 10.047 15.728 1.00 79.50 204 ASP A O 1
ATOM 1607 N N . LYS A 1 205 ? 11.913 10.316 13.484 1.00 84.94 205 LYS A N 1
ATOM 1608 C CA . LYS A 1 205 ? 13.026 9.431 13.081 1.00 84.94 205 LYS A CA 1
ATOM 1609 C C . LYS A 1 205 ? 12.791 7.926 13.124 1.00 84.94 205 LYS A C 1
ATOM 1611 O O . LYS A 1 205 ? 13.748 7.171 12.909 1.00 84.94 205 LYS A O 1
ATOM 1616 N N . LYS A 1 206 ? 11.565 7.465 13.374 1.00 92.12 206 LYS A N 1
ATOM 1617 C CA . LYS A 1 206 ? 11.273 6.031 13.368 1.00 92.12 206 LYS A CA 1
ATOM 1618 C C . LYS A 1 206 ? 9.844 5.682 12.985 1.00 92.12 206 LYS A C 1
ATOM 1620 O O . LYS A 1 206 ? 8.890 6.415 13.229 1.00 92.12 206 LYS A O 1
ATOM 1625 N N . VAL A 1 207 ? 9.694 4.463 12.491 1.00 95.06 207 VAL A N 1
ATOM 1626 C CA . VAL A 1 207 ? 8.404 3.830 12.242 1.00 95.06 207 VAL A CA 1
ATOM 1627 C C . VAL A 1 207 ? 8.216 2.655 13.191 1.00 95.06 207 VAL A C 1
ATOM 1629 O O . VAL A 1 207 ? 9.122 1.850 13.387 1.00 95.06 207 VAL A O 1
ATOM 1632 N N . ILE A 1 208 ? 7.024 2.548 13.776 1.00 95.56 208 ILE A N 1
ATOM 1633 C CA . ILE A 1 208 ? 6.619 1.458 14.663 1.00 95.56 208 ILE A CA 1
ATOM 1634 C C . ILE A 1 208 ? 5.492 0.676 13.994 1.00 95.56 208 ILE A C 1
ATOM 1636 O O . ILE A 1 208 ? 4.400 1.202 13.770 1.00 95.56 208 ILE A O 1
ATOM 1640 N N . LEU A 1 209 ? 5.742 -0.601 13.728 1.00 95.44 209 LEU A N 1
ATOM 1641 C CA . LEU A 1 209 ? 4.780 -1.532 13.156 1.00 95.44 209 LEU A CA 1
ATOM 1642 C C . LEU A 1 209 ? 4.286 -2.502 14.233 1.00 95.44 209 LEU A C 1
ATOM 1644 O O . LEU A 1 209 ? 5.083 -3.089 14.965 1.00 95.44 209 LEU A O 1
ATOM 1648 N N . SER A 1 210 ? 2.970 -2.693 14.334 1.00 95.19 210 SER A N 1
ATOM 1649 C CA . SER A 1 210 ? 2.387 -3.677 15.258 1.00 95.19 210 SER A CA 1
ATOM 1650 C C . SER A 1 210 ? 1.026 -4.174 14.782 1.00 95.19 210 SER A C 1
ATOM 1652 O O . SER A 1 210 ? 0.245 -3.414 14.208 1.00 95.19 210 SER A O 1
ATOM 1654 N N . ALA A 1 211 ? 0.736 -5.455 15.022 1.00 95.50 211 ALA A N 1
ATOM 1655 C CA . ALA A 1 211 ? -0.569 -6.032 14.715 1.00 95.50 211 ALA A CA 1
ATOM 1656 C C . ALA A 1 211 ? -1.629 -5.494 15.690 1.00 95.50 211 ALA A C 1
ATOM 1658 O O . ALA A 1 211 ? -1.430 -5.553 16.905 1.00 95.50 211 ALA A O 1
ATOM 1659 N N . ALA A 1 212 ? -2.744 -4.997 15.157 1.00 97.31 212 ALA A N 1
ATOM 1660 C CA . ALA A 1 212 ? -3.822 -4.364 15.918 1.00 97.31 212 ALA A CA 1
ATOM 1661 C C . ALA A 1 212 ? -5.142 -5.150 15.871 1.00 97.31 212 ALA A C 1
ATOM 1663 O O . ALA A 1 212 ? -5.965 -5.042 16.783 1.00 97.31 212 ALA A O 1
ATOM 1664 N N . TYR A 1 213 ? -5.364 -5.952 14.826 1.00 97.62 213 TYR A N 1
ATOM 1665 C CA . TYR A 1 213 ? -6.590 -6.737 14.677 1.00 97.62 213 TYR A CA 1
ATOM 1666 C C . TYR A 1 213 ? -6.336 -8.064 13.964 1.00 97.62 213 TYR A C 1
ATOM 1668 O O . TYR A 1 213 ? -5.612 -8.111 12.972 1.00 97.62 213 TYR A O 1
ATOM 1676 N N . ASP A 1 214 ? -6.968 -9.128 14.454 1.00 95.88 214 ASP A N 1
ATOM 1677 C CA . ASP A 1 214 ? -7.038 -10.431 13.795 1.00 95.88 214 ASP A CA 1
ATOM 1678 C C . ASP A 1 214 ? -8.431 -10.606 13.179 1.00 95.88 214 ASP A C 1
ATOM 1680 O O . ASP A 1 214 ? -9.434 -10.726 13.895 1.00 95.88 214 ASP A O 1
ATOM 1684 N N . PHE A 1 215 ? -8.496 -10.612 11.843 1.00 96.00 215 PHE A N 1
ATOM 1685 C CA . PHE A 1 215 ? -9.757 -10.705 11.108 1.00 96.00 215 PHE A CA 1
ATOM 1686 C C . PHE A 1 215 ? -10.450 -12.062 11.256 1.00 96.00 215 PHE A C 1
ATOM 1688 O O . PHE A 1 215 ? -11.673 -12.117 11.128 1.00 96.00 215 PHE A O 1
ATOM 1695 N N . TYR A 1 216 ? -9.708 -13.133 11.550 1.00 91.75 216 TYR A N 1
ATOM 1696 C CA . TYR A 1 216 ? -10.250 -14.484 11.712 1.00 91.75 216 TYR A CA 1
ATOM 1697 C C . TYR A 1 216 ? -1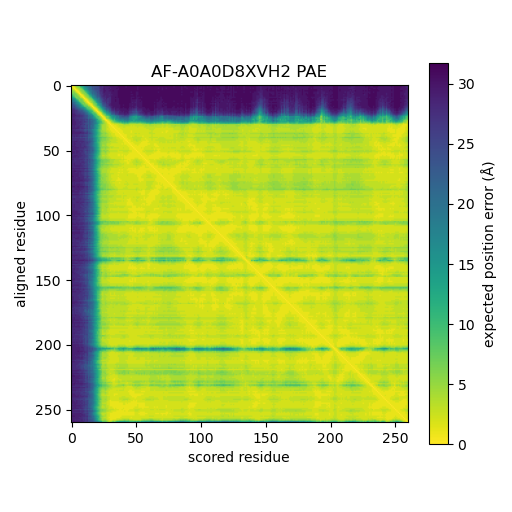0.655 -14.786 13.149 1.00 91.75 216 TYR A C 1
ATOM 1699 O O . TYR A 1 216 ? -11.645 -15.481 13.377 1.00 91.75 216 TYR A O 1
ATOM 1707 N N . ALA A 1 217 ? -9.908 -14.268 14.123 1.00 93.31 217 ALA A N 1
ATOM 1708 C CA . ALA A 1 217 ? -10.295 -14.332 15.528 1.00 93.31 217 ALA A CA 1
ATOM 1709 C C . ALA A 1 217 ? -11.336 -13.264 15.905 1.00 93.31 217 ALA A C 1
ATOM 1711 O O . ALA A 1 217 ? -11.853 -13.296 17.021 1.00 93.31 217 ALA A O 1
ATOM 1712 N N . HIS A 1 218 ? -11.638 -12.327 14.997 1.00 95.44 218 HIS A N 1
ATOM 1713 C CA . HIS A 1 218 ? -12.545 -11.196 15.211 1.00 95.44 218 HIS A CA 1
ATOM 1714 C C . HIS A 1 218 ? -12.193 -10.383 16.464 1.00 95.44 218 HIS A C 1
ATOM 1716 O O . HIS A 1 218 ? -13.066 -9.988 17.241 1.00 95.44 218 HIS A O 1
ATOM 1722 N N . LYS A 1 219 ? -10.896 -10.148 16.685 1.00 96.56 219 LYS A N 1
ATOM 1723 C CA . LYS A 1 219 ? -10.390 -9.631 17.958 1.00 96.56 219 LYS A CA 1
ATOM 1724 C C . LYS A 1 219 ? -9.307 -8.574 17.760 1.00 96.56 219 LYS A C 1
ATOM 1726 O O . LYS A 1 219 ? -8.377 -8.759 16.981 1.00 96.56 219 LYS A O 1
ATOM 1731 N N . TYR A 1 220 ? -9.395 -7.507 18.555 1.00 97.44 220 TYR A N 1
ATOM 1732 C CA . TYR A 1 220 ? -8.298 -6.558 18.733 1.00 97.44 220 TYR A CA 1
ATOM 1733 C C . TYR A 1 220 ? -7.141 -7.211 19.485 1.00 97.44 220 TYR A C 1
ATOM 1735 O O . TYR A 1 220 ? -7.328 -7.842 20.531 1.00 97.44 220 TYR A O 1
ATOM 1743 N N . ILE A 1 221 ? -5.939 -7.036 18.958 1.00 95.06 221 ILE A N 1
ATOM 1744 C CA . ILE A 1 221 ? -4.712 -7.608 19.501 1.00 95.06 221 ILE A CA 1
ATOM 1745 C C . ILE A 1 221 ? -3.693 -6.499 19.747 1.00 95.06 221 ILE A C 1
ATOM 1747 O O . ILE A 1 221 ? -3.735 -5.449 19.118 1.00 95.06 221 ILE A O 1
ATOM 1751 N N . ASN A 1 222 ? -2.785 -6.740 20.686 1.00 93.06 222 ASN A N 1
ATOM 1752 C CA . ASN A 1 222 ? -1.634 -5.881 20.928 1.00 93.06 222 ASN A CA 1
ATOM 1753 C C . ASN A 1 222 ? -0.388 -6.669 20.521 1.00 93.06 222 ASN A C 1
ATOM 1755 O O . ASN A 1 222 ? 0.206 -7.371 21.341 1.00 93.06 222 ASN A O 1
ATOM 1759 N N . GLY A 1 223 ? -0.093 -6.661 19.221 1.00 91.00 223 GLY A N 1
ATOM 1760 C CA . GLY A 1 223 ? 1.020 -7.409 18.650 1.00 91.00 223 GLY A CA 1
ATOM 1761 C C . GLY A 1 223 ? 2.381 -6.883 19.106 1.00 91.00 223 GLY A C 1
ATOM 1762 O O . GLY A 1 223 ? 2.516 -5.744 19.558 1.00 91.00 223 GLY A O 1
ATOM 1763 N N . LYS A 1 224 ? 3.418 -7.712 18.944 1.00 91.94 224 LYS A N 1
ATOM 1764 C CA . LYS A 1 224 ? 4.808 -7.290 19.152 1.00 91.94 224 LYS A CA 1
ATOM 1765 C C . LYS A 1 224 ? 5.107 -6.070 18.274 1.00 91.94 224 LYS A C 1
ATOM 1767 O O . LYS A 1 224 ? 4.764 -6.058 17.092 1.00 91.94 224 LYS A O 1
ATOM 1772 N N . LYS A 1 225 ? 5.749 -5.064 18.866 1.00 94.06 225 LYS A N 1
ATOM 1773 C CA . LYS A 1 225 ? 6.213 -3.872 18.156 1.00 94.06 225 LYS A CA 1
ATOM 1774 C C . LYS A 1 225 ? 7.539 -4.165 17.462 1.00 94.06 225 LYS A C 1
ATOM 1776 O O . LYS A 1 225 ? 8.452 -4.701 18.092 1.00 94.06 225 LYS A O 1
ATOM 1781 N N . THR A 1 226 ? 7.626 -3.778 16.199 1.00 94.62 226 THR A N 1
ATOM 1782 C CA . THR A 1 226 ? 8.871 -3.699 15.433 1.00 94.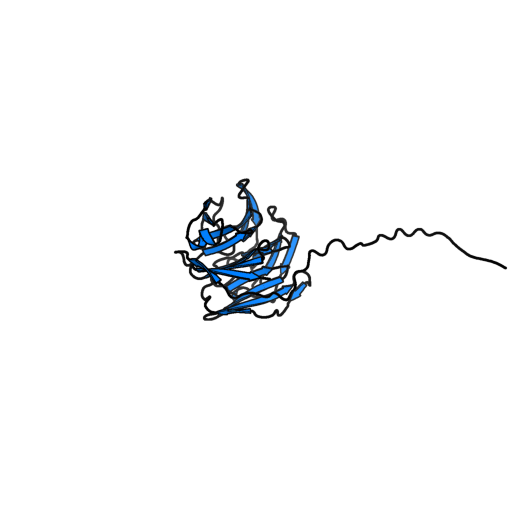62 226 THR A CA 1
ATOM 1783 C C . THR A 1 226 ? 9.154 -2.233 15.160 1.00 94.62 226 THR A C 1
ATOM 1785 O O . THR A 1 226 ? 8.255 -1.517 14.724 1.00 94.62 226 THR A O 1
ATOM 1788 N N . GLU A 1 227 ? 10.379 -1.790 15.429 1.00 95.19 227 GLU A N 1
ATOM 1789 C CA . GLU A 1 227 ? 10.806 -0.412 15.190 1.00 95.19 227 GLU A CA 1
ATOM 1790 C C . GLU A 1 227 ? 11.838 -0.380 14.065 1.00 95.19 227 GLU A C 1
ATOM 1792 O O . GLU A 1 227 ? 12.753 -1.203 14.035 1.00 95.19 227 GLU A O 1
ATOM 1797 N N . TRP A 1 228 ? 11.679 0.569 13.150 1.00 95.44 228 TRP A N 1
ATOM 1798 C CA . TRP A 1 228 ? 12.621 0.845 12.074 1.00 95.44 228 TRP A CA 1
ATOM 1799 C C . TRP A 1 228 ? 13.054 2.301 12.150 1.00 95.44 228 TRP A C 1
ATOM 1801 O O . TRP A 1 228 ? 12.230 3.207 12.025 1.00 95.44 228 TRP A O 1
ATOM 1811 N N . GLU A 1 229 ? 14.343 2.523 12.365 1.00 93.88 229 GLU A N 1
ATOM 1812 C CA . GLU A 1 229 ? 14.927 3.861 12.415 1.00 93.88 229 GLU A CA 1
ATOM 1813 C C . GLU A 1 229 ? 15.247 4.384 11.011 1.00 93.88 229 GLU A C 1
ATOM 1815 O O . GLU A 1 229 ? 15.487 3.618 10.076 1.00 93.88 229 GLU A O 1
ATOM 1820 N N . GLY A 1 230 ? 15.274 5.709 10.865 1.00 91.12 230 GLY A N 1
ATOM 1821 C CA . GLY A 1 230 ? 15.710 6.372 9.635 1.00 91.12 230 GLY A CA 1
ATOM 1822 C C . GLY A 1 230 ? 14.651 6.475 8.536 1.00 91.12 230 GLY A C 1
ATOM 1823 O O . GLY A 1 230 ? 14.957 7.039 7.491 1.00 91.12 230 GLY A O 1
ATOM 1824 N N . ILE A 1 231 ? 13.431 5.991 8.786 1.00 93.12 231 ILE A N 1
ATOM 1825 C CA . ILE A 1 231 ? 12.244 6.222 7.952 1.00 93.12 231 ILE A CA 1
ATOM 1826 C C . ILE A 1 231 ? 11.450 7.367 8.585 1.00 93.12 231 ILE A C 1
ATOM 1828 O O . ILE A 1 231 ? 11.068 7.257 9.753 1.00 93.12 231 ILE A O 1
ATOM 1832 N N . ASN A 1 232 ? 11.217 8.454 7.845 1.00 87.19 232 ASN A N 1
ATOM 1833 C CA . ASN A 1 232 ? 10.718 9.713 8.424 1.00 87.19 232 ASN A CA 1
ATOM 1834 C C . ASN A 1 232 ? 9.384 10.169 7.818 1.00 87.19 232 ASN A C 1
ATOM 1836 O O . ASN A 1 232 ? 8.466 10.540 8.543 1.00 87.19 232 ASN A O 1
ATOM 1840 N N . ASP A 1 233 ? 9.260 10.081 6.499 1.00 90.06 233 ASP A N 1
ATOM 1841 C CA . ASP A 1 233 ? 8.168 10.615 5.690 1.00 90.06 233 ASP A CA 1
ATOM 1842 C C . ASP A 1 233 ? 7.588 9.500 4.807 1.00 90.06 233 ASP A C 1
ATOM 1844 O O . ASP A 1 233 ? 7.456 9.615 3.582 1.00 90.06 233 ASP A O 1
ATOM 1848 N N . LEU A 1 234 ? 7.257 8.376 5.450 1.00 93.75 234 LEU A N 1
ATOM 1849 C CA . LEU A 1 234 ? 6.678 7.215 4.787 1.00 93.75 234 LEU A CA 1
ATOM 1850 C C . LEU A 1 234 ? 5.387 7.627 4.076 1.00 93.75 234 LEU A C 1
ATOM 1852 O O . LEU A 1 234 ? 4.413 8.035 4.711 1.00 93.75 234 LEU A O 1
ATOM 1856 N N . SER A 1 235 ? 5.380 7.476 2.754 1.00 95.25 235 SER A N 1
ATOM 1857 C CA . SER A 1 235 ? 4.208 7.744 1.915 1.00 95.25 235 SER A CA 1
ATOM 1858 C C . SER A 1 235 ? 3.479 6.463 1.527 1.00 95.25 235 SER A C 1
ATOM 1860 O O . SER A 1 235 ? 2.282 6.510 1.268 1.00 95.25 235 SER A O 1
ATOM 1862 N N . ASN A 1 236 ? 4.153 5.312 1.524 1.00 96.75 236 ASN A N 1
ATOM 1863 C CA . ASN A 1 236 ? 3.543 4.031 1.182 1.00 96.75 236 ASN A CA 1
ATOM 1864 C C . ASN A 1 236 ? 4.238 2.862 1.889 1.00 96.75 236 ASN A C 1
ATOM 1866 O O . ASN A 1 236 ? 5.465 2.843 2.018 1.00 96.75 236 ASN A O 1
ATOM 1870 N N . VAL A 1 237 ? 3.452 1.858 2.284 1.00 97.56 237 VAL A N 1
ATOM 1871 C CA . VAL A 1 237 ? 3.943 0.530 2.665 1.00 97.56 237 VAL A CA 1
ATOM 1872 C C . VAL A 1 237 ? 3.013 -0.549 2.118 1.00 97.56 237 VAL A C 1
ATOM 1874 O O . VAL A 1 237 ? 1.793 -0.442 2.209 1.00 97.56 237 VAL A O 1
ATOM 1877 N N . GLN A 1 238 ? 3.588 -1.591 1.523 1.00 97.56 238 GLN A N 1
ATOM 1878 C CA . GLN A 1 238 ? 2.833 -2.661 0.871 1.00 97.56 238 GLN A CA 1
ATOM 1879 C C . GLN A 1 238 ? 3.465 -4.016 1.158 1.00 97.56 238 GLN A C 1
ATOM 1881 O O . GLN A 1 238 ? 4.675 -4.191 1.010 1.00 97.56 238 GLN A O 1
ATOM 1886 N N . TYR A 1 239 ? 2.641 -4.988 1.539 1.00 97.75 239 TYR A N 1
ATOM 1887 C CA . TYR A 1 239 ? 3.051 -6.381 1.674 1.00 97.75 239 TYR A CA 1
ATOM 1888 C C . TYR A 1 239 ? 2.728 -7.160 0.396 1.00 97.75 239 TYR A C 1
ATOM 1890 O O . TYR A 1 239 ? 1.603 -7.121 -0.089 1.00 97.75 239 TYR A O 1
ATOM 1898 N N . ASP A 1 240 ? 3.703 -7.903 -0.132 1.00 97.19 240 ASP A N 1
ATOM 1899 C CA . ASP A 1 240 ? 3.468 -8.857 -1.216 1.00 97.19 240 ASP A CA 1
ATOM 1900 C C . ASP A 1 240 ? 3.365 -10.291 -0.664 1.00 97.19 240 ASP A C 1
ATOM 1902 O O . ASP A 1 240 ? 4.380 -10.868 -0.242 1.00 97.19 240 ASP A O 1
ATOM 1906 N N . PRO A 1 241 ? 2.183 -10.933 -0.725 1.00 94.75 241 PRO A N 1
ATOM 1907 C CA . PRO A 1 241 ? 1.998 -12.297 -0.244 1.00 94.75 241 PRO A CA 1
ATOM 1908 C C . PRO A 1 241 ? 2.746 -13.348 -1.072 1.00 94.75 241 PRO A C 1
ATOM 1910 O O . PRO A 1 241 ? 2.905 -14.474 -0.592 1.00 94.75 241 PRO A O 1
ATOM 1913 N N . ARG A 1 242 ? 3.209 -13.033 -2.291 1.00 93.50 242 ARG A N 1
ATOM 1914 C CA . ARG A 1 242 ? 3.943 -13.986 -3.138 1.00 93.50 242 ARG A CA 1
ATOM 1915 C C . ARG A 1 242 ? 5.416 -14.069 -2.769 1.00 93.50 242 ARG A C 1
ATOM 1917 O O . ARG A 1 242 ? 5.954 -15.171 -2.707 1.00 93.50 242 ARG A O 1
ATOM 1924 N N . SER A 1 243 ? 6.063 -12.928 -2.532 1.00 93.25 243 SER A N 1
ATOM 1925 C CA . SER A 1 243 ? 7.478 -12.873 -2.144 1.00 93.25 243 SER A CA 1
ATOM 1926 C C . SER A 1 243 ? 7.713 -12.759 -0.638 1.00 93.25 243 SER A C 1
ATOM 1928 O O . SER A 1 243 ? 8.853 -12.920 -0.209 1.00 93.25 243 SER A O 1
ATOM 1930 N N . LYS A 1 244 ? 6.663 -12.532 0.167 1.00 94.25 244 LYS A N 1
ATOM 1931 C CA . LYS A 1 244 ? 6.754 -12.303 1.622 1.00 94.25 244 LYS A CA 1
ATOM 1932 C C . LYS A 1 244 ? 7.643 -11.100 1.963 1.00 94.25 244 LYS A C 1
ATOM 1934 O O . LYS A 1 244 ? 8.368 -11.106 2.957 1.00 94.25 244 LYS A O 1
ATOM 1939 N N . ILE A 1 245 ? 7.595 -10.073 1.117 1.00 96.56 245 ILE A N 1
ATOM 1940 C CA . ILE A 1 245 ? 8.367 -8.838 1.256 1.00 96.56 245 ILE A CA 1
ATOM 1941 C C . ILE A 1 245 ? 7.413 -7.684 1.536 1.00 96.56 245 ILE A C 1
ATOM 1943 O O . ILE A 1 245 ? 6.389 -7.543 0.873 1.00 96.56 245 ILE A O 1
ATOM 1947 N N . ILE A 1 246 ? 7.786 -6.844 2.494 1.00 97.81 246 ILE A N 1
ATOM 1948 C CA . ILE A 1 246 ? 7.204 -5.521 2.679 1.00 97.81 246 ILE A CA 1
ATOM 1949 C C . ILE A 1 246 ? 8.072 -4.528 1.905 1.00 97.81 246 ILE A C 1
ATOM 1951 O O . ILE A 1 246 ? 9.296 -4.529 2.040 1.00 97.81 246 ILE A O 1
ATOM 1955 N N . THR A 1 247 ? 7.443 -3.700 1.081 1.00 98.00 247 THR A N 1
ATOM 1956 C CA . THR A 1 247 ? 8.096 -2.611 0.349 1.00 98.00 247 THR A CA 1
ATOM 1957 C C . THR A 1 247 ? 7.646 -1.287 0.949 1.00 98.00 247 THR A C 1
ATOM 1959 O O . THR A 1 247 ? 6.472 -1.137 1.276 1.00 98.00 247 THR A O 1
ATOM 1962 N N . ILE A 1 248 ? 8.579 -0.356 1.136 1.00 97.81 248 ILE A N 1
ATOM 1963 C CA . ILE A 1 248 ? 8.327 0.958 1.742 1.00 97.81 248 ILE A CA 1
ATOM 1964 C C . ILE A 1 248 ? 8.814 2.035 0.778 1.00 97.81 248 ILE A C 1
ATOM 1966 O O . ILE A 1 248 ? 9.885 1.881 0.190 1.00 97.81 248 ILE A O 1
ATOM 1970 N N . PHE A 1 249 ? 8.053 3.119 0.650 1.00 97.69 249 PHE A N 1
ATOM 1971 C CA . PHE A 1 249 ? 8.471 4.337 -0.039 1.00 97.69 249 PHE A CA 1
ATOM 1972 C C . PHE A 1 249 ? 8.545 5.494 0.963 1.00 97.69 249 PHE A C 1
ATOM 1974 O O . PHE A 1 249 ? 7.533 5.883 1.551 1.00 97.69 249 PHE A O 1
ATOM 1981 N N . ASP A 1 250 ? 9.740 6.048 1.144 1.00 96.06 250 ASP A N 1
ATOM 1982 C CA . ASP A 1 250 ? 10.036 7.110 2.109 1.00 96.06 250 ASP A CA 1
ATOM 1983 C C . ASP A 1 250 ? 10.922 8.167 1.448 1.00 96.06 250 ASP A C 1
ATOM 1985 O O . ASP A 1 250 ? 12.062 7.883 1.083 1.00 96.06 250 ASP A O 1
ATOM 1989 N N . SER A 1 251 ? 10.374 9.365 1.225 1.00 94.88 251 SER A N 1
ATOM 1990 C CA . SER A 1 251 ? 11.095 10.505 0.635 1.00 94.88 251 SER A CA 1
ATOM 1991 C C . SER A 1 251 ? 11.938 10.168 -0.610 1.00 94.88 251 SER A C 1
ATOM 1993 O O . SER A 1 251 ? 13.057 10.647 -0.786 1.00 94.88 251 SER A O 1
ATOM 1995 N N . GLY A 1 252 ? 11.390 9.340 -1.504 1.00 96.00 252 GLY A N 1
ATOM 1996 C CA . GLY A 1 252 ? 12.040 8.919 -2.751 1.00 96.00 252 GLY A CA 1
ATOM 1997 C C . GLY A 1 252 ? 12.942 7.692 -2.620 1.00 96.00 252 GLY A C 1
ATOM 1998 O O . GLY A 1 252 ? 13.378 7.146 -3.632 1.00 96.00 252 GLY A O 1
ATOM 1999 N N . VAL A 1 253 ? 13.200 7.197 -1.413 1.00 97.50 253 VAL A N 1
ATOM 2000 C CA . VAL A 1 253 ? 13.936 5.949 -1.199 1.00 97.50 253 VAL A CA 1
ATOM 2001 C C . VAL A 1 253 ? 12.955 4.782 -1.118 1.00 97.50 253 VAL A C 1
ATOM 2003 O O . VAL A 1 253 ? 11.962 4.819 -0.390 1.00 97.50 253 VAL A O 1
ATOM 2006 N N . VAL A 1 254 ? 13.245 3.723 -1.874 1.00 98.12 254 VAL A N 1
ATOM 2007 C CA . VAL A 1 254 ? 12.498 2.465 -1.814 1.00 98.12 254 VAL A CA 1
ATOM 2008 C C . VAL A 1 254 ? 13.257 1.489 -0.935 1.00 98.12 254 VAL A C 1
ATOM 2010 O O . VAL A 1 254 ? 14.422 1.193 -1.210 1.00 98.12 254 VAL A O 1
ATOM 2013 N N . TYR A 1 255 ? 12.592 0.943 0.079 1.00 97.94 255 TYR A N 1
ATOM 2014 C CA . TYR A 1 255 ? 13.151 -0.078 0.960 1.00 97.94 255 TYR A CA 1
ATOM 2015 C C . TYR A 1 255 ? 12.446 -1.417 0.779 1.00 97.94 255 TYR A C 1
ATOM 2017 O O . TYR A 1 255 ? 11.261 -1.475 0.452 1.00 97.94 255 TYR A O 1
ATOM 2025 N N . MET A 1 256 ? 13.170 -2.500 1.056 1.00 97.19 256 MET A N 1
ATOM 2026 C CA . MET A 1 256 ? 12.596 -3.828 1.250 1.00 97.19 256 MET A CA 1
ATOM 2027 C C . MET A 1 256 ? 12.813 -4.326 2.675 1.00 97.19 256 MET A C 1
ATOM 2029 O O . MET A 1 256 ? 13.885 -4.138 3.253 1.00 97.19 256 MET A O 1
ATOM 2033 N N . VAL A 1 257 ? 11.820 -5.040 3.193 1.00 97.31 257 VAL A N 1
ATOM 2034 C CA . VAL A 1 257 ? 11.865 -5.763 4.464 1.00 97.31 257 VAL A CA 1
ATOM 2035 C C . VAL A 1 257 ? 11.376 -7.191 4.237 1.00 97.31 257 VAL A C 1
ATOM 2037 O O . VAL A 1 257 ? 10.327 -7.411 3.635 1.00 97.31 257 VAL A O 1
ATOM 2040 N N . SER A 1 258 ? 12.124 -8.177 4.728 1.00 94.75 258 SER A N 1
ATOM 2041 C CA . SER A 1 258 ? 11.697 -9.578 4.709 1.00 94.75 258 SER A CA 1
ATOM 2042 C C . SER A 1 258 ? 10.693 -9.843 5.826 1.00 94.75 258 SER A C 1
ATOM 2044 O O . SER A 1 258 ? 10.964 -9.485 6.969 1.00 94.75 258 SER A O 1
ATOM 2046 N N . ALA A 1 259 ? 9.577 -10.506 5.510 1.00 90.50 259 ALA A N 1
ATOM 2047 C CA . ALA A 1 259 ? 8.543 -10.907 6.464 1.00 90.50 259 ALA A CA 1
ATOM 2048 C C . ALA A 1 259 ? 8.409 -12.438 6.525 1.00 90.50 259 ALA A C 1
ATOM 2050 O O . ALA A 1 259 ? 7.417 -13.014 6.056 1.00 90.50 259 ALA A O 1
ATOM 2051 N N . ALA A 1 260 ? 9.440 -13.076 7.088 1.00 75.88 260 ALA A N 1
ATOM 2052 C CA . ALA A 1 260 ? 9.533 -14.527 7.259 1.00 75.88 260 ALA A CA 1
ATOM 2053 C C . ALA A 1 260 ? 8.905 -14.975 8.587 1.00 75.88 260 ALA A C 1
ATOM 2055 O O . ALA A 1 260 ? 9.152 -14.321 9.628 1.00 75.88 260 ALA A O 1
#

Mean predicted aligned error: 6.9 Å

Foldseek 3Di:
DDDDDDDPDPPPPPPPPDDDPPPQDDLDWDKDAWDFLAFAPAQAKEWEDEAAKIWIDHDQKAFWIFIDNHSVCRRVVNTPDIGGHPAIAGWHQWYDYPQWTWGDHPLFKIWTARRPPRDIDIDGHQAAPDPQEPQGRHQWHWAAEPQAIKIWHAHHPGQAIKIFGAHHRNRHTPDIDTDNVHRRHQAHDWYDYSQWIWTWGADAFKIKIATQDRRVVRDGDTGDIDMHGRAHRWNYWYAHNNNQWIWTRGRRTIIIMHTD

Secondary structure (DSSP, 8-state):
-----------------------PPPS---BPPPEEEEE-S-SSEEEEEETTEEEEEESSEEEEEEEESSHHHHHTT--SEEEEEEEEEESS--EEETTEEEEEETTTEEEEEETTT--EEEEE--B-SS-SSSSS--SEEEEEETTEEEEEEEBTT--SEEEEEE-TTT--EEEEEEETT--GGG-SEEEEETTEEEEEEEETTEEEEEEEEETTTTEE--PPPEEEET--SEEEEEEETTTTEEEEEETTEEEEEEB-

InterPro domains:
  IPR003112 Olfactomedin-like domain [PF02191] (42-254)
  IPR003112 Olfactomedin-like domain [PS51132] (24-260)
  IPR003112 Olfactomedin-like domain [SM00284] (35-260)
  IPR050605 Olfactomedin-like domain-containing protein [PTHR23192] (25-254)

Radius of gyration: 21.28 Å; Cα contacts (8 Å, |Δi|>4): 691; chains: 1; bounding box: 52×81×49 Å

Nearest PDB structures (foldseek):
  6qm3-assembly1_B  TM=8.982E-01  e=1.174E-17  Mus musculus
  6qhj-assembly1_A  TM=8.761E-01  e=1.236E-17  Homo sapiens
  5amo-assembly1_A  TM=8.610E-01  e=1.088E-16  Mus musculus
  4xat-assembly1_A  TM=8.434E-01  e=9.316E-17  Homo sapiens
  4rmk-assembly1_A  TM=8.330E-01  e=1.978E-15  Mus musculus

Organism: Dictyocaulus viviparus (NCBI:txid29172)